Protein AF-A0A429HSA7-F1 (afdb_monomer_lite)

pLDDT: mean 88.22, std 12.63, range [34.84, 98.19]

Sequence (229 aa):
GTYMRWVYERTVAALPPGIRVHHHARRALRVVGPREGRQQVWLEGRPRPLLADLVVLTLGHLDAELDEEQLELAAYARANDLVHLPPDFTADSDLSALAPGEPVLVRGFGLAFVDLMVLLTEGRGGHYETGTDGELTYRASGREPVLHVGSRRGVPYHSKIGYDWTGERPPLPRFFGPGEVDALLARPGGFDFRRDVWPLVEKELGFAHYHRLFTAHPEPPRHAQMSYA

Secondary structure (DSSP, 8-state):
-HHHHHHHHHHHHTPPTT-------S-EEEEES-TTS-EEEEETT-SSPEEES-------SPPPPPPHHHHHHHHHHHHTT-----S--TTTS-GGGS-TT-EEEEE--SHHHHHHHHHHTGGGT-EEEEPTTS-EEEE--S---EEEEE-TTSSPPPPPP-S---SPPP-S-SSSSHHHHHHHHT-TT---IIIIIHHHHHHHHHHHHHHHHHHH--SPPP-------

Structure (mmCIF, N/CA/C/O backbone):
data_AF-A0A429HSA7-F1
#
_entry.id   AF-A0A429HSA7-F1
#
loop_
_atom_site.group_PDB
_atom_site.id
_atom_site.type_symbol
_atom_site.label_atom_id
_atom_site.label_alt_id
_atom_site.label_comp_id
_atom_site.label_asym_id
_atom_site.label_entity_id
_atom_site.label_seq_id
_atom_site.pdbx_PDB_ins_code
_atom_site.Cartn_x
_atom_site.Cartn_y
_atom_site.Cartn_z
_atom_site.occupancy
_atom_site.B_iso_or_equiv
_atom_site.auth_seq_id
_atom_site.auth_comp_id
_atom_site.auth_asym_id
_atom_site.auth_atom_id
_atom_site.pdbx_PDB_model_num
ATOM 1 N N . GLY A 1 1 ? -11.951 4.150 -11.130 1.00 67.25 1 GLY A N 1
ATOM 2 C CA . GLY A 1 1 ? -11.680 5.490 -10.569 1.00 67.25 1 GLY A CA 1
ATOM 3 C C . GLY A 1 1 ? -11.568 6.544 -11.661 1.00 67.25 1 GLY A C 1
ATOM 4 O O . GLY A 1 1 ? -10.974 6.269 -12.700 1.00 67.25 1 GLY A O 1
ATOM 5 N N . THR A 1 2 ? -12.129 7.734 -11.431 1.00 78.25 2 THR A N 1
ATOM 6 C CA . THR A 1 2 ? -12.162 8.869 -12.380 1.00 78.25 2 THR A CA 1
ATOM 7 C C . THR A 1 2 ? -10.768 9.361 -12.768 1.00 78.25 2 THR A C 1
ATOM 9 O O . THR A 1 2 ? -10.511 9.611 -13.941 1.00 78.25 2 THR A O 1
ATOM 12 N N . TYR A 1 3 ? -9.839 9.413 -11.809 1.00 81.00 3 TYR A N 1
ATOM 13 C CA . TYR A 1 3 ? -8.460 9.844 -12.053 1.00 81.00 3 TYR A CA 1
ATOM 14 C C . TYR A 1 3 ? -7.711 8.917 -13.023 1.00 81.00 3 TYR A C 1
ATOM 16 O O . TYR A 1 3 ? -7.180 9.380 -14.025 1.00 81.00 3 TYR A O 1
ATOM 24 N N . MET A 1 4 ? -7.729 7.600 -12.789 1.00 83.62 4 MET A N 1
ATOM 25 C CA . MET A 1 4 ? -7.059 6.630 -13.671 1.00 83.62 4 MET A CA 1
ATOM 26 C C . MET A 1 4 ? -7.624 6.643 -15.095 1.00 83.62 4 MET A C 1
ATOM 28 O O . MET A 1 4 ? -6.869 6.532 -16.057 1.00 83.62 4 MET A O 1
ATOM 32 N N . ARG A 1 5 ? -8.943 6.832 -15.241 1.00 87.81 5 ARG A N 1
ATOM 33 C CA . ARG A 1 5 ? -9.574 7.000 -16.556 1.00 87.81 5 ARG A CA 1
ATOM 34 C C . ARG A 1 5 ? -9.076 8.264 -17.255 1.00 87.81 5 ARG A C 1
ATOM 36 O O . ARG A 1 5 ? -8.668 8.188 -18.407 1.00 87.81 5 ARG A O 1
ATOM 43 N N . TRP A 1 6 ? -9.053 9.389 -16.544 1.00 92.44 6 TRP A N 1
ATOM 44 C CA . TRP A 1 6 ? -8.550 10.653 -17.075 1.00 92.44 6 TRP A CA 1
ATOM 45 C C . TRP A 1 6 ? -7.077 10.562 -17.502 1.00 92.44 6 TRP A C 1
ATOM 47 O O . TRP A 1 6 ? -6.725 11.022 -18.587 1.00 92.44 6 TRP A O 1
ATOM 57 N N . VAL A 1 7 ? -6.219 9.925 -16.690 1.00 92.50 7 VAL A N 1
ATOM 58 C CA . VAL A 1 7 ? -4.807 9.698 -17.043 1.00 92.50 7 VAL A CA 1
ATOM 59 C C . VAL A 1 7 ? -4.712 8.848 -18.308 1.00 92.50 7 VAL A C 1
ATOM 61 O O . VAL A 1 7 ? -4.029 9.247 -19.245 1.00 92.50 7 VAL A O 1
ATOM 64 N N . TYR A 1 8 ? -5.432 7.722 -18.368 1.00 91.25 8 TYR A N 1
ATOM 65 C CA . TYR A 1 8 ? -5.455 6.844 -19.540 1.00 91.25 8 TYR A CA 1
ATOM 66 C C . TYR A 1 8 ? -5.853 7.592 -20.817 1.00 91.25 8 TYR A C 1
ATOM 68 O O . TYR A 1 8 ? -5.138 7.529 -21.816 1.00 91.25 8 TYR A O 1
ATOM 76 N N . GLU A 1 9 ? -6.960 8.333 -20.778 1.00 93.69 9 GLU A N 1
ATOM 77 C CA . GLU A 1 9 ? -7.453 9.106 -21.922 1.00 93.69 9 GLU A CA 1
ATOM 78 C C . GLU A 1 9 ? -6.416 10.132 -22.387 1.00 93.69 9 GLU A C 1
ATOM 80 O O . GLU A 1 9 ? -6.125 10.233 -23.581 1.00 93.69 9 GLU A O 1
ATOM 85 N N . ARG A 1 10 ? -5.789 10.841 -21.443 1.00 95.62 10 ARG A N 1
ATOM 86 C CA . ARG A 1 10 ? -4.750 11.830 -21.740 1.00 95.62 10 ARG A CA 1
ATOM 87 C C . ARG A 1 10 ? -3.491 11.194 -22.327 1.00 95.62 10 ARG A C 1
ATOM 89 O O . ARG A 1 10 ? -2.914 11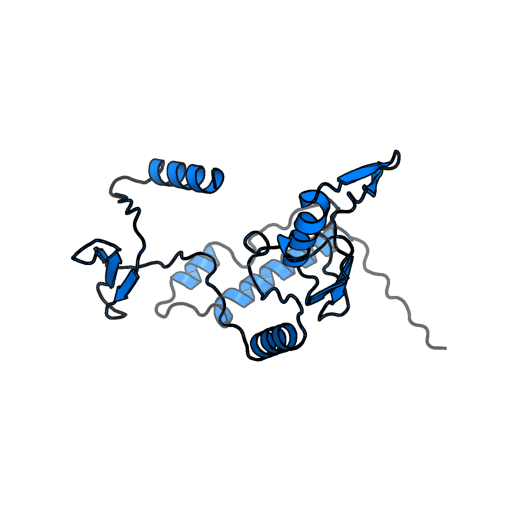.752 -23.258 1.00 95.62 10 ARG A O 1
ATOM 96 N N . THR A 1 11 ? -3.076 10.032 -21.826 1.00 94.38 11 THR A N 1
ATOM 97 C CA . THR A 1 11 ? -1.927 9.287 -22.356 1.00 94.38 11 THR A CA 1
ATOM 98 C C . THR A 1 11 ? -2.192 8.796 -23.775 1.00 94.38 11 THR A C 1
ATOM 100 O O . THR A 1 11 ? -1.340 8.974 -24.639 1.00 94.38 11 THR A O 1
ATOM 103 N N . VAL A 1 12 ? -3.372 8.226 -24.042 1.00 94.81 12 VAL A N 1
ATOM 104 C CA . VAL A 1 12 ? -3.742 7.757 -25.387 1.00 94.81 12 VAL A CA 1
ATOM 105 C C . VAL A 1 12 ? -3.813 8.921 -26.380 1.00 94.81 12 VAL A C 1
ATOM 107 O O . VAL A 1 12 ? -3.343 8.787 -27.508 1.00 94.81 12 VAL A O 1
ATOM 110 N N . ALA A 1 13 ? -4.342 10.076 -25.965 1.00 94.50 13 ALA A N 1
ATOM 111 C CA . ALA A 1 13 ? -4.411 11.269 -26.810 1.00 94.50 13 ALA A CA 1
ATOM 112 C C . ALA A 1 13 ? -3.030 11.856 -27.164 1.00 94.50 13 ALA A C 1
ATOM 114 O O . ALA A 1 13 ? -2.894 12.517 -28.190 1.00 94.50 13 ALA A O 1
ATOM 115 N N . ALA A 1 14 ? -2.012 11.617 -26.334 1.00 96.06 14 ALA A N 1
ATOM 116 C CA . ALA A 1 14 ? -0.660 12.146 -26.510 1.00 96.06 14 ALA A CA 1
ATOM 117 C C . ALA A 1 14 ? 0.297 11.192 -27.255 1.00 96.06 14 ALA A C 1
ATOM 119 O O . ALA A 1 14 ? 1.502 11.443 -27.293 1.00 96.06 14 ALA A O 1
ATOM 120 N N . LEU A 1 15 ? -0.202 10.084 -27.815 1.00 95.69 15 LEU A N 1
ATOM 121 C CA . LEU A 1 15 ? 0.651 9.096 -28.474 1.00 95.69 15 LEU A CA 1
ATOM 122 C C . LEU A 1 15 ? 1.323 9.657 -29.739 1.00 95.69 15 LEU A C 1
ATOM 124 O O . LEU A 1 15 ? 0.674 10.344 -30.531 1.00 95.69 15 LEU A O 1
ATOM 128 N N . PRO A 1 16 ? 2.606 9.331 -29.978 1.00 94.94 16 PRO A N 1
ATOM 129 C CA . PRO A 1 16 ? 3.292 9.721 -31.199 1.00 94.94 16 PRO A CA 1
ATOM 130 C C . PRO A 1 16 ? 2.714 9.007 -32.435 1.00 94.94 16 PRO A C 1
ATOM 132 O O . PRO A 1 16 ? 2.087 7.944 -32.322 1.00 94.94 16 PRO A O 1
ATOM 135 N N . PRO A 1 17 ? 2.970 9.546 -33.642 1.00 93.56 17 PRO A N 1
ATOM 136 C CA . PRO A 1 17 ? 2.620 8.878 -34.888 1.00 93.56 17 PRO A CA 1
ATOM 137 C C . PRO A 1 17 ? 3.195 7.458 -34.958 1.00 93.56 17 PRO A C 1
ATOM 139 O O . PRO A 1 17 ? 4.323 7.207 -34.541 1.00 93.56 17 PRO A O 1
ATOM 142 N N . GLY A 1 18 ? 2.419 6.526 -35.512 1.00 93.81 18 GLY A N 1
ATOM 143 C CA . GLY A 1 18 ? 2.824 5.124 -35.673 1.00 93.81 18 GLY A CA 1
ATOM 144 C C . GLY A 1 18 ? 2.424 4.198 -34.521 1.00 93.81 18 GLY A C 1
ATOM 145 O O . GLY A 1 18 ? 2.518 2.983 -34.679 1.00 93.81 18 GLY A O 1
ATOM 146 N N . ILE A 1 19 ? 1.904 4.727 -33.407 1.00 95.50 19 ILE A N 1
ATOM 147 C CA . ILE A 1 19 ? 1.349 3.910 -32.321 1.00 95.50 19 ILE A CA 1
ATOM 148 C C . ILE A 1 19 ? -0.168 3.788 -32.470 1.00 95.50 19 ILE A C 1
ATOM 150 O O . ILE A 1 19 ? -0.876 4.767 -32.697 1.00 95.50 19 ILE A O 1
ATOM 154 N N . ARG A 1 20 ? -0.683 2.565 -32.309 1.00 94.00 20 ARG A N 1
ATOM 155 C CA . ARG A 1 20 ? -2.119 2.279 -32.276 1.00 94.00 20 ARG A CA 1
ATOM 156 C C . ARG A 1 20 ? -2.463 1.508 -31.011 1.00 94.00 20 ARG A C 1
ATOM 158 O O . ARG A 1 20 ? -1.878 0.463 -30.745 1.00 94.00 20 ARG A O 1
ATOM 165 N N . VAL A 1 21 ? -3.442 2.006 -30.262 1.00 94.44 21 VAL A N 1
ATOM 166 C CA . VAL A 1 21 ? -3.957 1.336 -29.063 1.00 94.44 21 VAL A CA 1
ATOM 167 C C . VAL A 1 21 ? -5.268 0.640 -29.392 1.00 94.44 21 VAL A C 1
ATOM 169 O O . VAL A 1 21 ? -6.189 1.242 -29.941 1.00 94.44 21 VAL A O 1
ATOM 172 N N . HIS A 1 22 ? -5.354 -0.635 -29.025 1.00 93.81 22 HIS A N 1
ATOM 173 C CA . HIS A 1 22 ? -6.578 -1.421 -29.096 1.00 93.81 22 HIS A CA 1
ATOM 174 C C . HIS A 1 22 ? -7.028 -1.765 -27.682 1.00 93.81 22 HIS A C 1
ATOM 176 O O . HIS A 1 22 ? -6.366 -2.524 -26.976 1.00 93.81 22 HIS A O 1
ATOM 182 N N . HIS A 1 23 ? -8.162 -1.207 -27.262 1.00 92.12 23 HIS A N 1
ATOM 183 C CA . HIS A 1 23 ? -8.747 -1.548 -25.975 1.00 92.12 23 HIS A CA 1
ATOM 184 C C . HIS A 1 23 ? -9.565 -2.838 -26.091 1.00 92.12 23 HIS A C 1
ATOM 186 O O . HIS A 1 23 ? -10.519 -2.929 -26.866 1.00 92.12 23 HIS A O 1
ATOM 192 N N . HIS A 1 24 ? -9.200 -3.839 -25.294 1.00 93.25 24 HIS A N 1
ATOM 193 C CA . HIS A 1 24 ? -9.945 -5.082 -25.156 1.00 93.25 24 HIS A CA 1
ATOM 194 C C . HIS A 1 24 ? -10.582 -5.132 -23.764 1.00 93.25 24 HIS A C 1
ATOM 196 O O . HIS A 1 24 ? -9.960 -5.615 -22.826 1.00 93.25 24 HIS A O 1
ATOM 202 N N . ALA A 1 25 ? -11.824 -4.651 -23.638 1.00 92.69 25 ALA A N 1
ATOM 203 C CA . ALA A 1 25 ? -12.601 -4.667 -22.391 1.00 92.69 25 ALA A CA 1
ATOM 204 C C . ALA A 1 25 ? -13.082 -6.090 -22.030 1.00 92.69 25 ALA A C 1
ATOM 206 O O . ALA A 1 25 ? -14.274 -6.390 -22.060 1.00 92.69 25 ALA A O 1
ATOM 207 N N . ARG A 1 26 ? -12.138 -7.006 -21.804 1.00 94.12 26 ARG A N 1
ATOM 208 C CA . ARG A 1 26 ? -12.358 -8.429 -21.523 1.00 94.12 26 ARG A CA 1
ATOM 209 C C . ARG A 1 26 ? -11.315 -8.907 -20.528 1.00 94.12 26 ARG A C 1
ATOM 211 O O . ARG A 1 26 ? -10.173 -8.455 -20.573 1.00 94.12 26 ARG A O 1
ATOM 218 N N . ARG A 1 27 ? -11.676 -9.879 -19.694 1.00 94.44 27 ARG A N 1
ATOM 219 C CA . ARG A 1 27 ? -10.723 -10.520 -18.790 1.00 94.44 27 ARG A CA 1
ATOM 220 C C . ARG A 1 27 ? -9.690 -11.321 -19.588 1.00 94.44 27 ARG A C 1
ATOM 222 O O . ARG A 1 27 ? -10.054 -12.121 -20.453 1.00 94.44 27 ARG A O 1
ATOM 229 N N . ALA A 1 28 ? -8.408 -11.111 -19.296 1.00 95.19 28 ALA A N 1
ATOM 230 C CA . ALA A 1 28 ? -7.345 -11.999 -19.749 1.00 95.19 28 ALA A CA 1
ATOM 231 C C . ALA A 1 28 ? -7.318 -13.234 -18.841 1.00 95.19 28 ALA A C 1
ATOM 233 O O . ALA A 1 28 ? -7.247 -13.105 -17.625 1.00 95.19 28 ALA A O 1
ATOM 234 N N . LEU A 1 29 ? -7.426 -14.422 -19.431 1.00 95.62 29 LEU A N 1
ATOM 235 C CA . LEU A 1 29 ? -7.574 -15.686 -18.705 1.00 95.62 29 LEU A CA 1
ATOM 236 C C . LEU A 1 29 ? -6.243 -16.412 -18.516 1.00 95.62 29 LEU A C 1
ATOM 238 O O . LEU A 1 29 ? -6.035 -17.073 -17.508 1.00 95.62 29 LEU A O 1
ATOM 242 N N . ARG A 1 30 ? -5.358 -16.336 -19.514 1.00 94.38 30 ARG A N 1
ATOM 243 C CA . ARG A 1 30 ? -4.028 -16.954 -19.468 1.00 94.38 30 ARG A CA 1
ATOM 244 C C . ARG A 1 30 ? -3.099 -16.340 -20.502 1.00 94.38 30 ARG A C 1
ATOM 246 O O . ARG A 1 30 ? -3.541 -15.920 -21.575 1.00 94.38 30 ARG A O 1
ATOM 253 N N . VAL A 1 31 ? -1.808 -16.383 -20.202 1.00 95.44 31 VAL A N 1
ATOM 254 C CA . VAL A 1 31 ? -0.725 -16.078 -21.137 1.00 95.44 31 VAL A CA 1
ATOM 255 C C . VAL A 1 31 ? 0.075 -17.357 -21.338 1.00 95.44 31 VAL A C 1
ATOM 257 O O . VAL A 1 31 ? 0.442 -18.009 -20.366 1.00 95.44 31 VAL A O 1
ATOM 260 N N . VAL A 1 32 ? 0.294 -17.754 -22.589 1.00 95.25 32 VAL A N 1
ATOM 261 C CA . VAL A 1 32 ? 1.113 -18.926 -22.926 1.00 95.25 32 VAL A CA 1
ATOM 262 C C . VAL A 1 32 ? 2.077 -18.601 -24.054 1.00 95.25 32 VAL A C 1
ATOM 264 O O . VAL A 1 32 ? 1.752 -17.825 -24.949 1.00 95.25 32 VAL A O 1
ATOM 267 N N . GLY A 1 33 ? 3.240 -19.235 -24.044 1.00 92.62 33 GLY A N 1
ATOM 268 C CA . GLY A 1 33 ? 4.265 -19.043 -25.059 1.00 92.62 33 GLY A CA 1
ATOM 269 C C . GLY A 1 33 ? 5.655 -19.327 -24.496 1.00 92.62 33 GLY A C 1
ATOM 270 O O . GLY A 1 33 ? 5.823 -19.388 -23.277 1.00 92.62 33 GLY A O 1
ATOM 271 N N . PRO A 1 34 ? 6.654 -19.535 -25.364 1.00 88.94 34 PRO A N 1
ATOM 272 C CA . PRO A 1 34 ? 8.043 -19.637 -24.931 1.00 88.94 34 PRO A CA 1
ATOM 273 C C . PRO A 1 34 ? 8.526 -18.287 -24.388 1.00 88.94 34 PRO A C 1
ATOM 275 O O . PRO A 1 34 ? 8.091 -17.247 -24.869 1.00 88.94 34 PRO A O 1
ATOM 278 N N . ARG A 1 35 ? 9.453 -18.284 -23.422 1.00 79.94 35 ARG A N 1
ATOM 279 C CA . ARG A 1 35 ? 10.029 -17.043 -22.861 1.00 79.94 35 ARG A CA 1
ATOM 280 C C . ARG A 1 35 ? 10.677 -16.164 -23.937 1.00 79.94 35 ARG A C 1
ATOM 282 O O . ARG A 1 35 ? 10.555 -14.947 -23.884 1.00 79.94 35 ARG A O 1
ATOM 289 N N . GLU A 1 36 ? 11.318 -16.794 -24.918 1.00 83.44 36 GLU A N 1
ATOM 290 C CA . GLU A 1 36 ? 11.947 -16.134 -26.065 1.00 83.44 36 GLU A CA 1
ATOM 291 C C . GLU A 1 36 ? 11.127 -16.363 -27.336 1.00 83.44 36 GLU A C 1
ATOM 293 O O . GLU A 1 36 ? 11.507 -17.096 -28.246 1.00 83.44 36 GLU A O 1
ATOM 298 N N . GLY A 1 37 ? 9.939 -15.766 -27.377 1.00 88.38 37 GLY A N 1
ATOM 299 C CA . GLY A 1 37 ? 9.103 -15.799 -28.564 1.00 88.38 37 GLY A CA 1
ATOM 300 C C . GLY A 1 37 ? 7.744 -15.153 -28.362 1.00 88.38 37 GLY A C 1
ATOM 301 O O . GLY A 1 37 ? 7.438 -14.560 -27.327 1.00 88.38 37 GLY A O 1
ATOM 302 N N . ARG A 1 38 ? 6.916 -15.278 -29.395 1.00 94.38 38 ARG A N 1
ATOM 303 C CA . ARG A 1 38 ? 5.592 -14.666 -29.438 1.00 94.38 38 ARG A CA 1
ATOM 304 C C . ARG A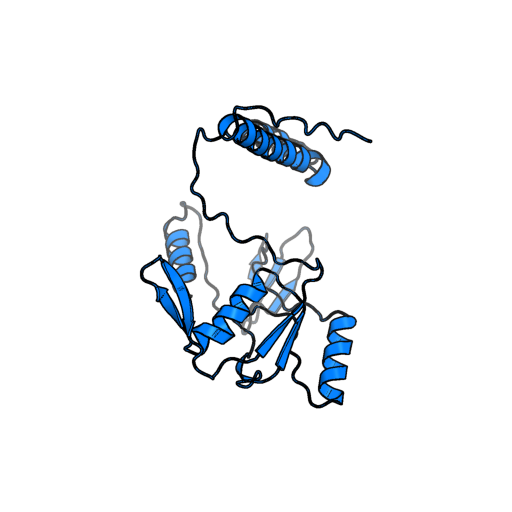 1 38 ? 4.665 -15.290 -28.394 1.00 94.38 38 ARG A C 1
ATOM 306 O O . ARG A 1 38 ? 4.421 -16.497 -28.395 1.00 94.38 38 ARG A O 1
ATOM 313 N N . GLN A 1 39 ? 4.122 -14.436 -27.538 1.00 96.94 39 GLN A N 1
ATOM 314 C CA . GLN A 1 39 ? 3.152 -14.774 -26.509 1.00 96.94 39 GLN A CA 1
ATOM 315 C C . GLN A 1 39 ? 1.739 -14.858 -27.088 1.00 96.94 39 GLN A C 1
ATOM 317 O O . GLN A 1 39 ? 1.392 -14.195 -28.071 1.00 96.94 39 GLN A O 1
ATOM 322 N N . GLN A 1 40 ? 0.902 -15.652 -26.432 1.00 97.38 40 GLN A N 1
ATOM 323 C CA . GLN A 1 40 ? -0.514 -15.808 -26.728 1.00 97.38 40 GLN A CA 1
ATOM 324 C C . GLN A 1 40 ? -1.334 -15.429 -25.495 1.00 97.38 40 GLN A C 1
ATOM 326 O O . GLN A 1 40 ? -1.306 -16.131 -24.482 1.00 97.38 40 GLN A O 1
ATOM 331 N N . VAL A 1 41 ? -2.096 -14.342 -25.592 1.00 96.94 41 VAL A N 1
ATOM 332 C CA . VAL A 1 41 ? -2.972 -13.852 -24.523 1.00 96.94 41 VAL A CA 1
ATOM 333 C C . VAL A 1 41 ? -4.404 -14.277 -24.816 1.00 96.94 41 VAL A C 1
ATOM 335 O O . VAL A 1 41 ? -5.020 -13.847 -25.794 1.00 96.94 41 VAL A O 1
ATOM 338 N N . TRP A 1 42 ? -4.949 -15.137 -23.968 1.00 97.69 42 TRP A N 1
ATOM 339 C CA . TRP A 1 42 ? -6.307 -15.644 -24.109 1.00 97.69 42 TRP A CA 1
ATOM 340 C C . TRP A 1 42 ? -7.273 -14.715 -23.397 1.00 97.69 42 TRP A C 1
ATOM 342 O O . TRP A 1 42 ? -7.134 -14.470 -22.202 1.00 97.69 42 TRP A O 1
ATOM 352 N N . LEU A 1 43 ? -8.252 -14.204 -24.138 1.00 97.31 43 LEU A N 1
ATOM 353 C CA . LEU A 1 43 ? -9.279 -13.317 -23.606 1.00 97.31 43 LEU A CA 1
ATOM 354 C C . LEU A 1 43 ? -10.609 -14.051 -23.491 1.00 97.31 43 LEU A C 1
ATOM 356 O O . LEU A 1 43 ? -10.978 -14.834 -24.368 1.00 97.31 43 LEU A O 1
ATOM 360 N N . GLU A 1 44 ? -11.350 -13.739 -22.439 1.00 97.12 44 GLU A N 1
ATOM 361 C CA . GLU A 1 44 ? -12.667 -14.303 -22.185 1.00 97.12 44 GLU A CA 1
ATOM 362 C C . GLU A 1 44 ? -13.641 -14.069 -23.351 1.00 97.12 44 GLU A C 1
ATOM 364 O O . GLU A 1 44 ? -13.725 -12.984 -23.945 1.00 97.12 44 GLU A O 1
ATOM 369 N N . GLY A 1 45 ? -14.365 -15.130 -23.716 1.00 94.50 45 GLY A N 1
ATOM 370 C CA . GLY A 1 45 ? -15.331 -15.109 -24.812 1.00 94.50 45 GLY A CA 1
ATOM 371 C C . GLY A 1 45 ? -14.716 -14.919 -26.203 1.00 94.50 45 GLY A C 1
ATOM 372 O O . GLY A 1 45 ? -15.429 -14.506 -27.119 1.00 94.50 45 GLY A O 1
ATOM 373 N N . ARG A 1 46 ? -13.409 -15.168 -26.388 1.00 95.00 46 ARG A N 1
ATOM 374 C CA . ARG A 1 46 ? -12.775 -15.217 -27.715 1.00 95.00 46 ARG A CA 1
ATOM 375 C C . ARG A 1 46 ? -12.309 -16.635 -28.054 1.00 95.00 46 ARG A C 1
ATOM 377 O O . ARG A 1 46 ? -11.664 -17.271 -27.227 1.00 95.00 46 ARG A O 1
ATOM 384 N N . PRO A 1 47 ? -12.542 -17.108 -29.292 1.00 94.88 47 PRO A N 1
ATOM 385 C CA . PRO A 1 47 ? -12.139 -18.454 -29.704 1.00 94.88 47 PRO A CA 1
ATOM 386 C C . PRO A 1 47 ? -10.639 -18.576 -30.014 1.00 94.88 47 PRO A C 1
ATOM 388 O O . PRO A 1 47 ? -10.139 -19.680 -30.202 1.00 94.88 47 PRO A O 1
ATOM 391 N N . ARG A 1 48 ? -9.917 -17.452 -30.132 1.00 96.12 48 ARG A N 1
ATOM 392 C CA . ARG A 1 48 ? -8.491 -17.404 -30.486 1.00 96.12 48 ARG A CA 1
ATOM 393 C C . ARG A 1 48 ? -7.759 -16.369 -29.626 1.00 96.12 48 ARG A C 1
ATOM 395 O O . ARG A 1 48 ? -8.365 -15.337 -29.310 1.00 96.12 48 ARG A O 1
ATOM 402 N N . PRO A 1 49 ? -6.481 -16.608 -29.282 1.00 96.44 49 PRO A N 1
ATOM 403 C CA . PRO A 1 49 ? -5.694 -15.673 -28.495 1.00 96.44 49 PRO A CA 1
ATOM 404 C C . PRO A 1 49 ? -5.287 -14.442 -29.305 1.00 96.44 49 PRO A C 1
ATOM 406 O O . PRO A 1 49 ? -5.251 -14.458 -30.538 1.00 96.44 49 PRO A O 1
ATOM 409 N N . LEU A 1 50 ? -4.937 -13.379 -28.589 1.00 96.06 50 LEU A N 1
ATOM 410 C CA . LEU A 1 50 ? -4.130 -12.296 -29.128 1.00 96.06 50 LEU A CA 1
ATOM 411 C C . LEU A 1 50 ? -2.673 -12.737 -29.183 1.00 96.06 50 LEU A C 1
ATOM 413 O O . LEU A 1 50 ? -2.161 -13.311 -28.225 1.00 96.06 50 LEU A O 1
ATOM 417 N N . LEU A 1 51 ? -2.016 -12.443 -30.297 1.00 96.12 51 LEU A N 1
ATOM 418 C CA . LEU A 1 51 ? -0.588 -12.659 -30.448 1.00 96.12 51 LEU A CA 1
ATOM 419 C C . LEU A 1 51 ? 0.156 -11.375 -30.097 1.00 96.12 51 LEU A C 1
ATOM 421 O O . LEU A 1 51 ? -0.208 -10.310 -30.595 1.00 96.12 51 LEU A O 1
ATOM 425 N N . ALA A 1 52 ? 1.182 -11.484 -29.262 1.00 94.88 52 ALA A N 1
ATOM 426 C CA . ALA A 1 52 ? 1.991 -10.351 -28.835 1.00 94.88 52 ALA A CA 1
ATOM 427 C C . ALA A 1 52 ? 3.465 -10.747 -28.765 1.00 94.88 52 ALA A C 1
ATOM 429 O O . ALA A 1 52 ? 3.795 -11.810 -28.248 1.00 94.88 52 ALA A O 1
ATOM 430 N N . ASP A 1 53 ? 4.358 -9.900 -29.268 1.00 94.06 53 ASP A N 1
ATOM 431 C CA . ASP A 1 53 ? 5.802 -10.144 -29.168 1.00 94.06 53 ASP A CA 1
ATOM 432 C C . ASP A 1 53 ? 6.332 -9.845 -27.748 1.00 94.06 53 ASP A C 1
ATOM 434 O O . ASP A 1 53 ? 7.322 -10.430 -27.323 1.00 94.06 53 ASP A O 1
ATOM 438 N N . LEU A 1 54 ? 5.622 -9.004 -26.982 1.00 91.88 54 LEU A N 1
ATOM 439 C CA . LEU A 1 54 ? 5.882 -8.704 -25.572 1.00 91.88 54 LEU A CA 1
ATOM 440 C C . LEU A 1 54 ? 4.562 -8.614 -24.796 1.00 91.88 54 LEU A C 1
ATOM 442 O O . LEU A 1 54 ? 3.581 -8.058 -25.292 1.00 91.88 54 LEU A O 1
ATOM 446 N N . VAL A 1 55 ? 4.548 -9.117 -23.561 1.00 93.12 55 VAL A N 1
ATOM 447 C CA . VAL A 1 55 ? 3.422 -8.969 -22.628 1.00 93.12 55 VAL A CA 1
ATOM 448 C C . VAL A 1 55 ? 3.936 -8.358 -21.332 1.00 93.12 55 VAL A C 1
ATOM 450 O O . VAL A 1 55 ? 4.838 -8.903 -20.702 1.00 93.12 55 VAL A O 1
ATOM 453 N N . VAL A 1 56 ? 3.341 -7.236 -20.931 1.00 92.12 56 VAL A N 1
ATOM 454 C CA . VAL A 1 56 ? 3.595 -6.590 -19.639 1.00 92.12 56 VAL A CA 1
ATOM 455 C C . VAL A 1 56 ? 2.381 -6.832 -18.750 1.00 92.12 56 VAL A C 1
ATOM 457 O O . VAL A 1 56 ? 1.262 -6.474 -19.113 1.00 92.12 56 VAL A O 1
ATOM 460 N N . LEU A 1 57 ? 2.592 -7.467 -17.599 1.00 90.50 57 LEU A N 1
ATOM 461 C CA . LEU A 1 57 ? 1.529 -7.770 -16.644 1.00 90.50 57 LEU A CA 1
ATOM 462 C C . LEU A 1 57 ? 1.366 -6.607 -15.665 1.00 90.50 57 LEU A C 1
ATOM 464 O O . LEU A 1 57 ? 2.148 -6.448 -14.734 1.00 90.50 57 LEU A O 1
ATOM 468 N N . THR A 1 58 ? 0.332 -5.797 -15.875 1.00 89.38 58 THR A N 1
ATOM 469 C CA . THR A 1 58 ? -0.043 -4.679 -14.995 1.00 89.38 58 THR A CA 1
ATOM 470 C C . THR A 1 58 ? -1.289 -5.045 -14.187 1.00 89.38 58 THR A C 1
ATOM 472 O O . THR A 1 58 ? -2.320 -4.383 -14.287 1.00 89.38 58 THR A O 1
ATOM 475 N N . LEU A 1 59 ? -1.222 -6.162 -13.457 1.00 85.06 59 LEU A N 1
ATOM 476 C CA . LEU A 1 59 ? -2.387 -6.792 -12.816 1.00 85.06 59 LEU A CA 1
ATOM 477 C C . LEU A 1 59 ? -2.841 -6.093 -11.525 1.00 85.06 59 LEU A C 1
ATOM 479 O O . LEU A 1 59 ? -3.867 -6.461 -10.968 1.00 85.06 59 LEU A O 1
ATOM 483 N N . GLY A 1 60 ? -2.113 -5.069 -11.080 1.00 76.75 60 GLY A N 1
ATOM 484 C CA . GLY A 1 60 ? -2.375 -4.412 -9.805 1.00 76.75 60 GLY A CA 1
ATOM 485 C C . GLY A 1 60 ? -1.930 -5.282 -8.633 1.00 76.75 60 GLY A C 1
ATOM 486 O O . GLY A 1 60 ? -0.924 -5.988 -8.731 1.00 76.75 60 GLY A O 1
ATOM 487 N N . HIS A 1 61 ? -2.658 -5.189 -7.523 1.00 66.94 61 HIS A N 1
ATOM 488 C CA . HIS A 1 61 ? -2.448 -6.059 -6.374 1.00 66.94 61 HIS A CA 1
ATOM 489 C C . HIS A 1 61 ? -3.042 -7.435 -6.682 1.00 66.94 61 HIS A C 1
ATOM 491 O O . HIS A 1 61 ? -4.167 -7.526 -7.167 1.00 66.94 61 HIS A O 1
ATOM 497 N N . LEU A 1 62 ? -2.260 -8.484 -6.459 1.00 68.50 62 LEU A N 1
ATOM 498 C CA . LEU A 1 62 ? -2.732 -9.859 -6.540 1.00 68.50 62 LEU A CA 1
ATOM 499 C C . LEU A 1 62 ? -2.942 -10.351 -5.117 1.00 68.50 62 LEU A C 1
ATOM 501 O O . LEU A 1 62 ? -2.124 -10.025 -4.253 1.00 68.50 62 LEU A O 1
ATOM 505 N N . ASP A 1 63 ? -3.991 -11.142 -4.906 1.00 63.06 63 ASP A N 1
ATOM 506 C CA . ASP A 1 63 ? -4.208 -11.823 -3.635 1.00 63.06 63 ASP A CA 1
ATOM 507 C C . ASP A 1 63 ? -2.932 -12.581 -3.265 1.00 63.06 63 ASP A C 1
ATOM 509 O O . ASP A 1 63 ? -2.392 -13.362 -4.059 1.00 63.06 63 ASP A O 1
ATOM 513 N N . ALA A 1 64 ? -2.409 -12.305 -2.075 1.00 65.50 64 ALA A N 1
ATOM 514 C CA . ALA A 1 64 ? -1.309 -13.079 -1.539 1.00 65.50 64 ALA A CA 1
ATOM 515 C C . ALA A 1 64 ? -1.854 -14.439 -1.092 1.00 65.50 64 ALA A C 1
ATOM 517 O O . ALA A 1 64 ? -2.881 -14.508 -0.415 1.00 65.50 64 ALA A O 1
ATOM 518 N N . GLU A 1 65 ? -1.159 -15.524 -1.439 1.00 73.31 65 GLU A N 1
ATOM 519 C CA . GLU A 1 65 ? -1.408 -16.792 -0.758 1.00 73.31 65 GLU A CA 1
ATOM 520 C C . GLU A 1 65 ? -1.143 -16.587 0.736 1.00 73.31 65 GLU A C 1
ATOM 522 O O . GLU A 1 65 ? -0.107 -16.041 1.126 1.00 73.31 65 GLU A O 1
ATOM 527 N N . LEU A 1 66 ? -2.113 -16.982 1.562 1.00 77.62 66 LEU A N 1
ATOM 528 C CA . LEU A 1 66 ? -1.981 -16.914 3.009 1.00 77.62 66 LEU A CA 1
ATOM 529 C C . LEU A 1 66 ? -0.805 -17.795 3.433 1.00 77.62 66 LEU A C 1
ATOM 531 O O . LEU A 1 66 ? -0.747 -18.973 3.076 1.00 77.62 66 LEU A O 1
ATOM 535 N N . ASP A 1 67 ? 0.121 -17.219 4.194 1.00 84.94 67 ASP A N 1
ATOM 536 C CA . ASP A 1 67 ? 1.175 -17.998 4.830 1.00 84.94 67 ASP A CA 1
ATOM 537 C C . ASP A 1 67 ? 0.604 -18.911 5.930 1.00 84.94 67 ASP A C 1
ATOM 539 O O . ASP A 1 67 ? -0.571 -18.831 6.304 1.00 84.94 67 ASP A O 1
ATOM 543 N N . GLU A 1 68 ? 1.442 -19.818 6.433 1.00 89.56 68 GLU A N 1
ATOM 544 C CA . GLU A 1 68 ? 1.058 -20.791 7.463 1.00 89.56 68 GLU A CA 1
ATOM 545 C C . GLU A 1 68 ? 0.473 -20.105 8.708 1.00 89.56 68 GLU A C 1
ATOM 547 O O . GLU A 1 68 ? -0.558 -20.536 9.220 1.00 89.56 68 GLU A O 1
ATOM 552 N N . GLU A 1 69 ? 1.042 -18.969 9.122 1.00 89.44 69 GLU A N 1
ATOM 553 C CA . GLU A 1 69 ? 0.545 -18.200 10.265 1.00 89.44 69 GLU A CA 1
ATOM 554 C C . GLU A 1 69 ? -0.861 -17.628 10.008 1.00 89.44 69 GLU A C 1
ATOM 556 O O . GLU A 1 69 ? -1.733 -17.709 10.875 1.00 89.44 69 GLU A O 1
ATOM 561 N N . GLN A 1 70 ? -1.127 -17.064 8.825 1.00 88.88 70 GLN A N 1
ATOM 562 C CA . GLN A 1 70 ? -2.466 -16.572 8.484 1.00 88.88 70 GLN A CA 1
ATOM 563 C C . GLN A 1 70 ? -3.492 -17.708 8.408 1.00 88.88 70 GLN A C 1
ATOM 565 O O . GLN A 1 70 ? -4.638 -17.539 8.835 1.00 88.88 70 GLN A O 1
ATOM 570 N N . LEU A 1 71 ? -3.098 -18.878 7.899 1.00 91.56 71 LEU A N 1
ATOM 571 C CA . LEU A 1 71 ? -3.966 -20.055 7.870 1.00 91.56 71 LEU A CA 1
ATOM 572 C C . LEU A 1 71 ? -4.325 -20.525 9.284 1.00 91.56 71 LEU A C 1
ATOM 574 O O . LEU A 1 71 ? -5.495 -20.827 9.546 1.00 91.56 71 LEU A O 1
ATOM 578 N N . GLU A 1 72 ? -3.354 -20.541 10.199 1.00 94.38 72 GLU A N 1
ATOM 579 C CA . GLU A 1 72 ? -3.565 -20.861 11.612 1.00 94.38 72 GLU A CA 1
ATOM 580 C C . GLU A 1 72 ? -4.503 -19.862 12.295 1.00 94.38 72 GLU A C 1
ATOM 582 O O . GLU A 1 72 ? -5.448 -20.273 12.970 1.00 94.38 72 GLU A O 1
ATOM 587 N N . LEU A 1 73 ? -4.311 -18.556 12.080 1.00 93.06 73 LEU A N 1
ATOM 588 C CA . LEU A 1 73 ? -5.185 -17.515 12.634 1.00 93.06 73 LEU A CA 1
ATOM 589 C C . LEU A 1 73 ? -6.618 -17.635 12.111 1.00 93.06 73 LEU A C 1
ATOM 591 O O . LEU A 1 73 ? -7.570 -17.572 12.891 1.00 93.06 73 LEU A O 1
ATOM 595 N N . ALA A 1 74 ? -6.782 -17.866 10.808 1.00 92.62 74 ALA A N 1
ATOM 596 C CA . ALA A 1 74 ? -8.090 -18.078 10.206 1.00 92.62 74 ALA A CA 1
ATOM 597 C C . ALA A 1 74 ? -8.774 -19.337 10.764 1.00 92.62 74 ALA A C 1
ATOM 599 O O . ALA A 1 74 ? -9.983 -19.335 11.002 1.00 92.62 74 ALA A O 1
ATOM 600 N N . ALA A 1 75 ? -8.021 -20.419 10.986 1.00 95.31 75 ALA A N 1
ATOM 601 C CA . ALA A 1 75 ? -8.539 -21.638 11.601 1.00 95.31 75 ALA A CA 1
ATOM 602 C C . ALA A 1 75 ? -8.927 -21.423 13.069 1.00 95.31 75 ALA A C 1
ATOM 604 O O . ALA A 1 75 ? -10.010 -21.846 13.473 1.00 95.31 75 ALA A O 1
ATOM 605 N N . TYR A 1 76 ? -8.090 -20.726 13.838 1.00 96.44 76 TYR A N 1
ATOM 606 C CA . TYR A 1 76 ? -8.363 -20.379 15.228 1.00 96.44 76 TYR A CA 1
ATOM 607 C C . TYR A 1 76 ? -9.628 -19.529 15.351 1.00 96.44 76 TYR A C 1
ATOM 609 O O . TYR A 1 76 ? -10.487 -19.829 16.178 1.00 96.44 76 TYR A O 1
ATOM 617 N N . ALA A 1 77 ? -9.783 -18.512 14.503 1.00 95.31 77 ALA A N 1
ATOM 618 C CA . ALA A 1 77 ? -10.958 -17.655 14.522 1.00 95.31 77 ALA A CA 1
ATOM 619 C C . ALA A 1 77 ? -12.240 -18.439 14.220 1.00 95.31 77 ALA A C 1
ATOM 621 O O . ALA A 1 77 ? -13.197 -18.354 14.983 1.00 95.31 77 ALA A O 1
ATOM 622 N N . ARG A 1 78 ? -12.221 -19.302 13.192 1.00 95.44 78 ARG A N 1
ATOM 623 C CA . ARG A 1 78 ? -13.346 -20.205 12.894 1.00 95.44 78 ARG A CA 1
ATOM 624 C C . ARG A 1 78 ? -13.676 -21.147 14.050 1.00 95.44 78 ARG A C 1
ATOM 626 O O . ARG A 1 78 ? -14.844 -21.412 14.289 1.00 95.44 78 ARG A O 1
ATOM 633 N N . ALA A 1 79 ? -12.669 -21.673 14.745 1.00 97.56 79 ALA A N 1
ATOM 634 C CA . ALA A 1 79 ? -12.873 -22.598 15.859 1.00 97.56 79 ALA A CA 1
ATOM 635 C C . ALA A 1 79 ? -13.429 -21.926 17.129 1.00 97.56 79 ALA A C 1
ATOM 637 O O . ALA A 1 79 ? -13.908 -22.629 18.014 1.00 97.56 79 ALA A O 1
ATOM 638 N N . ASN A 1 80 ? -13.347 -20.596 17.228 1.00 97.25 80 ASN A N 1
ATOM 639 C CA . ASN A 1 80 ? -13.748 -19.825 18.407 1.00 97.25 80 ASN A CA 1
ATOM 640 C C . ASN A 1 80 ? -14.845 -18.789 18.098 1.00 97.25 80 ASN A C 1
ATOM 642 O O . ASN A 1 80 ? -15.043 -17.874 18.893 1.00 97.25 80 ASN A O 1
ATOM 646 N N . ASP A 1 81 ? -15.525 -18.906 16.951 1.00 94.25 81 ASP A N 1
ATOM 647 C CA . ASP A 1 81 ? -16.564 -17.970 16.493 1.00 94.25 81 ASP A CA 1
ATOM 648 C C . ASP A 1 81 ? -16.106 -16.494 16.481 1.00 94.25 81 ASP A C 1
ATOM 650 O O . ASP A 1 81 ? -16.860 -15.578 16.807 1.00 94.25 81 ASP A O 1
ATOM 654 N N . LEU A 1 82 ? -14.848 -16.259 16.094 1.00 94.81 82 LEU A N 1
ATOM 655 C CA . LEU A 1 82 ? -14.253 -14.928 15.961 1.00 94.81 82 LEU A CA 1
ATOM 656 C C . LEU A 1 82 ? -14.202 -14.484 14.495 1.00 94.81 82 LEU A C 1
ATOM 658 O O . LEU A 1 82 ? -14.078 -15.295 13.573 1.00 94.81 82 LEU A O 1
ATOM 662 N N . VAL A 1 83 ? -14.194 -13.168 14.284 1.00 93.00 83 VAL A N 1
ATOM 663 C CA . VAL A 1 83 ? -13.912 -12.566 12.976 1.00 93.00 83 VAL A CA 1
ATOM 664 C C . VAL A 1 83 ? -12.398 -12.504 12.759 1.00 93.00 83 VAL A C 1
ATOM 666 O O . VAL A 1 83 ? -11.659 -11.965 13.581 1.00 93.00 83 VAL A O 1
ATOM 669 N N . HIS A 1 84 ? -11.930 -13.020 11.621 1.00 92.56 84 HIS A N 1
ATOM 670 C CA . HIS A 1 84 ? -10.562 -12.817 11.149 1.00 92.56 84 HIS A CA 1
ATOM 671 C C . HIS A 1 84 ? -10.584 -12.183 9.763 1.00 92.56 84 HIS A C 1
ATOM 673 O O . HIS A 1 84 ? -11.078 -12.782 8.808 1.00 92.56 84 HIS A O 1
ATOM 679 N N . LEU A 1 85 ? -10.035 -10.973 9.674 1.00 91.00 85 LEU A N 1
ATOM 680 C CA . LEU A 1 85 ? -9.774 -10.298 8.411 1.00 91.00 85 LEU A CA 1
ATOM 681 C C . LEU A 1 85 ? -8.327 -10.618 7.997 1.00 91.00 85 LEU A C 1
ATOM 683 O O . LEU A 1 85 ? -7.409 -10.232 8.730 1.00 91.00 85 LEU A O 1
ATOM 687 N N . PRO A 1 86 ? -8.107 -11.350 6.889 1.00 86.94 86 PRO A N 1
ATOM 688 C CA . PRO A 1 86 ? -6.762 -11.641 6.408 1.00 86.94 86 PRO A CA 1
ATOM 689 C C . PRO A 1 86 ? -6.072 -10.367 5.886 1.00 86.94 86 PRO A C 1
ATOM 691 O O . PRO A 1 86 ? -6.734 -9.347 5.677 1.00 86.94 86 PRO A O 1
ATOM 694 N N . PRO A 1 87 ? -4.746 -10.401 5.652 1.00 82.31 87 PRO A N 1
ATOM 695 C CA . PRO A 1 87 ? -4.048 -9.314 4.980 1.00 82.31 87 PRO A CA 1
ATOM 696 C C . PRO A 1 87 ? -4.658 -9.055 3.602 1.00 82.31 87 PRO A C 1
ATOM 698 O O . PRO A 1 87 ? -4.711 -9.954 2.767 1.00 82.31 87 PRO A O 1
ATOM 701 N N . ASP A 1 88 ? -5.096 -7.824 3.378 1.00 79.00 88 ASP A N 1
ATOM 702 C CA . ASP A 1 88 ? -5.776 -7.398 2.159 1.00 79.00 88 ASP A CA 1
ATOM 703 C C . ASP A 1 88 ? -5.587 -5.881 1.973 1.00 79.00 88 ASP A C 1
ATOM 705 O O . ASP A 1 88 ? -5.088 -5.182 2.867 1.00 79.00 88 ASP A O 1
ATOM 709 N N . PHE A 1 89 ? -5.951 -5.352 0.807 1.00 77.56 89 PHE A N 1
ATOM 710 C CA . PHE A 1 89 ? -6.015 -3.916 0.605 1.00 77.56 89 PHE A CA 1
ATOM 711 C C . PHE A 1 89 ? -7.168 -3.340 1.428 1.00 77.56 89 PHE A C 1
ATOM 713 O O . PHE A 1 89 ? -8.334 -3.625 1.182 1.00 77.56 89 PHE A O 1
ATOM 720 N N . THR A 1 90 ? -6.844 -2.482 2.395 1.00 78.25 90 THR A N 1
ATOM 721 C CA . THR A 1 90 ? -7.790 -2.043 3.428 1.00 78.25 90 THR A CA 1
ATOM 722 C C . THR A 1 90 ? -9.102 -1.459 2.891 1.00 78.25 90 THR A C 1
ATOM 724 O O . THR A 1 90 ? -10.135 -1.569 3.544 1.00 78.25 90 THR A O 1
ATOM 727 N N . ALA A 1 91 ? -9.071 -0.817 1.719 1.00 76.62 91 ALA A N 1
ATOM 728 C CA . ALA A 1 91 ? -10.264 -0.226 1.114 1.00 76.62 91 ALA A CA 1
ATOM 729 C C . ALA A 1 91 ? -11.208 -1.257 0.469 1.00 76.62 91 ALA A C 1
ATOM 731 O O . ALA A 1 91 ? -12.375 -0.936 0.251 1.00 76.62 91 ALA A O 1
ATOM 732 N N . ASP A 1 92 ? -10.707 -2.453 0.162 1.00 80.50 92 ASP A N 1
ATOM 733 C CA . ASP A 1 92 ? -11.465 -3.542 -0.459 1.00 80.50 92 ASP A CA 1
ATOM 734 C C . ASP A 1 92 ? -11.983 -4.552 0.586 1.00 80.50 92 ASP A C 1
ATOM 736 O O . ASP A 1 92 ? -12.913 -5.312 0.307 1.00 80.50 92 ASP A O 1
ATOM 740 N N . SER A 1 93 ? -11.445 -4.521 1.810 1.00 84.62 93 SER A N 1
ATOM 741 C CA . SER A 1 93 ? -11.863 -5.397 2.904 1.00 84.62 93 SER A CA 1
ATOM 742 C C . SER A 1 93 ? -13.276 -5.080 3.413 1.00 84.62 93 SER A C 1
ATOM 744 O O . SER A 1 93 ? -13.641 -3.920 3.625 1.00 84.62 93 SER A O 1
ATOM 746 N N . ASP A 1 94 ? -14.065 -6.120 3.706 1.00 88.44 94 ASP A N 1
ATOM 747 C CA . ASP A 1 94 ? -15.371 -5.959 4.354 1.00 88.44 94 ASP A CA 1
ATOM 748 C C . ASP A 1 94 ? -15.211 -5.649 5.848 1.00 88.44 94 ASP A C 1
ATOM 750 O O . ASP A 1 94 ? -15.225 -6.517 6.723 1.00 88.44 94 ASP A O 1
ATOM 754 N N . LEU A 1 95 ? -15.072 -4.361 6.141 1.00 92.50 95 LEU A N 1
ATOM 755 C CA . LEU A 1 95 ? -14.940 -3.867 7.504 1.00 92.50 95 LEU A CA 1
ATOM 756 C C . LEU A 1 95 ? -16.266 -3.868 8.274 1.00 92.50 95 LEU A C 1
ATOM 758 O O . LEU A 1 95 ? -16.254 -3.559 9.465 1.00 92.50 95 LEU A O 1
ATOM 762 N N . SER A 1 96 ? -17.407 -4.179 7.644 1.00 91.69 96 SER A N 1
ATOM 763 C CA . SER A 1 96 ? -18.711 -4.181 8.326 1.00 91.69 96 SER A CA 1
ATOM 764 C C . SER A 1 96 ? -18.828 -5.282 9.383 1.00 91.69 96 SER A C 1
ATOM 766 O O . SER A 1 96 ? -19.595 -5.133 10.333 1.00 91.69 96 SER A O 1
ATOM 768 N N . ALA A 1 97 ? -18.002 -6.328 9.271 1.00 92.06 97 ALA A N 1
ATOM 769 C CA . ALA A 1 97 ? -17.896 -7.406 10.247 1.00 92.06 97 ALA A CA 1
ATOM 770 C C . ALA A 1 97 ? -17.371 -6.952 11.624 1.00 92.06 97 ALA A C 1
ATOM 772 O O . ALA A 1 97 ? -17.571 -7.664 12.601 1.00 92.06 97 ALA A O 1
ATOM 773 N N . LEU A 1 98 ? -16.712 -5.789 11.720 1.00 94.94 98 LEU A N 1
ATOM 774 C CA . LEU A 1 98 ? -16.203 -5.248 12.986 1.00 94.94 98 LEU A CA 1
ATOM 775 C C . LEU A 1 98 ? -17.278 -4.378 13.649 1.00 94.94 98 LEU A C 1
ATOM 777 O O . LEU A 1 98 ? -17.524 -3.252 13.193 1.00 94.94 98 LEU A O 1
ATOM 781 N N . ALA A 1 99 ? -17.921 -4.867 14.708 1.00 95.19 99 ALA A N 1
ATOM 782 C CA . ALA A 1 99 ? -19.062 -4.183 15.311 1.00 95.19 99 ALA A CA 1
ATOM 783 C C . ALA A 1 99 ? -18.655 -2.942 16.138 1.00 95.19 99 ALA A C 1
ATOM 785 O O . ALA A 1 99 ? -17.522 -2.834 16.617 1.00 95.19 99 ALA A O 1
ATOM 786 N N . PRO A 1 100 ? -19.573 -1.975 16.337 1.00 97.56 100 PRO A N 1
ATOM 787 C CA . PRO A 1 100 ? -19.339 -0.852 17.240 1.00 97.56 100 PRO A CA 1
ATOM 788 C C . PRO A 1 100 ? -18.976 -1.305 18.660 1.00 97.56 100 PRO A C 1
ATOM 790 O O . PRO A 1 100 ? -19.641 -2.169 19.228 1.00 97.56 100 PRO A O 1
ATOM 793 N N . GLY A 1 101 ? -17.936 -0.706 19.243 1.00 96.50 101 GLY A N 1
ATOM 794 C CA . GLY A 1 101 ? -17.460 -1.005 20.597 1.00 96.50 101 GLY A CA 1
ATOM 795 C C . GLY A 1 101 ? -16.763 -2.361 20.773 1.00 96.50 101 GLY A C 1
ATOM 796 O O . GLY A 1 101 ? -16.270 -2.640 21.865 1.00 96.50 101 GLY A O 1
ATOM 797 N N . GLU A 1 102 ? -16.691 -3.193 19.733 1.00 95.94 102 GLU A N 1
ATOM 798 C CA . GLU A 1 102 ? -16.043 -4.503 19.799 1.00 95.94 102 GLU A CA 1
ATOM 799 C C . GLU A 1 102 ? -14.512 -4.360 19.908 1.00 95.94 102 GLU A C 1
ATOM 801 O O . GLU A 1 102 ? -13.930 -3.522 19.209 1.00 95.94 102 GLU A O 1
ATOM 806 N N . PRO A 1 103 ? -13.831 -5.151 20.760 1.00 97.12 103 PRO A N 1
ATOM 807 C CA . PRO A 1 103 ? -12.375 -5.162 20.817 1.00 97.12 103 PRO A CA 1
ATOM 808 C C . PRO A 1 103 ? -11.785 -5.850 19.580 1.00 97.12 103 PRO A C 1
ATOM 810 O O . PRO A 1 103 ? -12.008 -7.032 19.339 1.00 97.12 103 PRO A O 1
ATOM 813 N N . VAL A 1 104 ? -10.960 -5.124 18.830 1.00 96.44 104 VAL A N 1
ATOM 814 C CA . VAL A 1 104 ? -10.309 -5.614 17.610 1.00 96.44 104 VAL A CA 1
ATOM 815 C C . VAL A 1 104 ? -8.798 -5.565 17.785 1.00 96.44 104 VAL A C 1
ATOM 817 O O . VAL A 1 104 ? -8.211 -4.494 17.948 1.00 96.44 104 VAL A O 1
ATOM 820 N N . LEU A 1 105 ? -8.145 -6.726 17.721 1.00 94.94 105 LEU A N 1
ATOM 821 C CA . LEU A 1 105 ? -6.687 -6.807 17.698 1.00 94.94 105 LEU A CA 1
ATOM 822 C C . LEU A 1 105 ? -6.172 -6.521 16.285 1.00 94.94 105 LEU A C 1
ATOM 824 O O . LEU A 1 105 ? -6.437 -7.282 15.357 1.00 94.94 105 LEU A O 1
ATOM 828 N N . VAL A 1 106 ? -5.370 -5.469 16.133 1.00 92.94 106 VAL A N 1
ATOM 829 C CA . VAL A 1 106 ? -4.740 -5.129 14.856 1.00 92.94 106 VAL A CA 1
ATOM 830 C C . VAL A 1 106 ? -3.266 -5.504 14.877 1.00 92.94 106 VAL A C 1
ATOM 832 O O .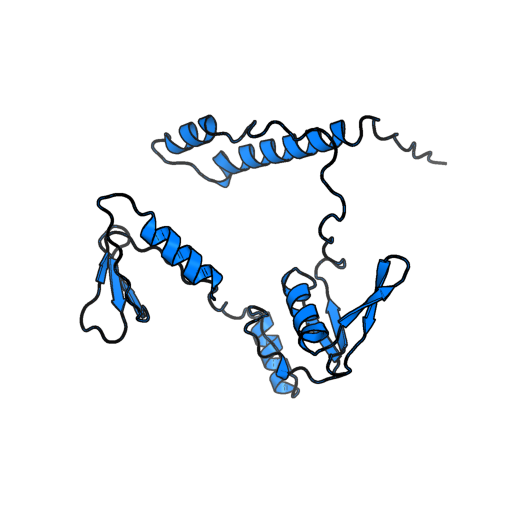 VAL A 1 106 ? -2.459 -4.947 15.625 1.00 92.94 106 VAL A O 1
ATOM 835 N N . ARG A 1 107 ? -2.896 -6.458 14.021 1.00 89.25 107 ARG A N 1
ATOM 836 C CA . ARG A 1 107 ? -1.523 -6.952 13.891 1.00 89.25 107 ARG A CA 1
ATOM 837 C C . ARG A 1 107 ? -0.727 -6.117 12.887 1.00 89.25 107 ARG A C 1
ATOM 839 O O . ARG A 1 107 ? -0.503 -6.526 11.754 1.00 89.25 107 ARG A O 1
ATOM 846 N N . GLY A 1 108 ? -0.231 -4.967 13.332 1.00 86.44 108 GLY A N 1
ATOM 847 C CA . GLY A 1 108 ? 0.671 -4.113 12.563 1.00 86.44 108 GLY A CA 1
ATOM 848 C C . GLY A 1 108 ? 0.242 -2.652 12.579 1.00 86.44 108 GLY A C 1
ATOM 849 O O . GLY A 1 108 ? -0.903 -2.329 12.297 1.00 86.44 108 GLY A O 1
ATOM 850 N N . PHE A 1 109 ? 1.196 -1.759 12.844 1.00 86.94 109 PHE A N 1
ATOM 851 C CA . PHE A 1 109 ? 0.977 -0.312 12.878 1.00 86.94 109 PHE A CA 1
ATOM 852 C C . PHE A 1 109 ? 1.688 0.392 11.709 1.00 86.94 109 PHE A C 1
ATOM 854 O O . PHE A 1 109 ? 2.436 1.343 11.906 1.00 86.94 109 PHE A O 1
ATOM 861 N N . GLY A 1 110 ? 1.538 -0.141 10.493 1.00 83.00 110 GLY A N 1
ATOM 862 C CA . GLY A 1 110 ? 2.137 0.419 9.274 1.00 83.00 110 GLY A CA 1
ATOM 863 C C . GLY A 1 110 ? 1.228 1.420 8.556 1.00 83.00 110 GLY A C 1
ATOM 864 O O . GLY A 1 110 ? 0.198 1.824 9.079 1.00 83.00 110 GLY A O 1
ATOM 865 N N . LEU A 1 111 ? 1.577 1.778 7.317 1.00 83.56 111 LEU A N 1
ATOM 866 C CA . LEU A 1 111 ? 0.763 2.691 6.497 1.00 83.56 111 LEU A CA 1
ATOM 867 C C . LEU A 1 111 ? -0.684 2.198 6.320 1.00 83.56 111 LEU A C 1
ATOM 869 O O . LEU A 1 111 ? -1.604 2.968 6.554 1.00 83.56 111 LEU A O 1
ATOM 873 N N . ALA A 1 112 ? -0.881 0.908 6.032 1.00 85.50 112 ALA A N 1
ATOM 874 C CA . ALA A 1 112 ? -2.215 0.321 5.858 1.00 85.50 112 ALA A CA 1
ATOM 875 C C . ALA A 1 112 ? -3.102 0.410 7.117 1.00 85.50 112 ALA A C 1
ATOM 877 O O . ALA A 1 112 ? -4.327 0.438 7.008 1.00 85.50 112 ALA A O 1
ATOM 878 N N . PHE A 1 113 ? -2.501 0.487 8.314 1.00 89.56 113 PHE A N 1
ATOM 879 C CA . PHE A 1 113 ? -3.259 0.716 9.545 1.00 89.56 113 PHE A CA 1
ATOM 880 C C . PHE A 1 113 ? -3.880 2.112 9.570 1.00 89.56 113 PHE A C 1
ATOM 882 O O . PHE A 1 113 ? -4.978 2.269 10.087 1.00 89.56 113 PHE A O 1
ATOM 889 N N . VAL A 1 114 ? -3.199 3.124 9.027 1.00 88.88 114 VAL A N 1
ATOM 890 C CA . VAL A 1 114 ? -3.744 4.485 8.997 1.00 88.88 114 VAL A CA 1
ATOM 891 C C . VAL A 1 114 ? -5.007 4.520 8.142 1.00 88.88 114 VAL A C 1
ATOM 893 O O . VAL A 1 114 ? -6.004 5.092 8.570 1.00 88.88 114 VAL A O 1
ATOM 896 N N . ASP A 1 115 ? -5.000 3.833 6.999 1.00 90.94 115 ASP A N 1
ATOM 897 C CA . ASP A 1 115 ? -6.192 3.682 6.160 1.00 90.94 115 ASP A CA 1
ATOM 898 C C . ASP A 1 115 ? -7.314 2.953 6.917 1.00 90.94 115 ASP A C 1
ATOM 900 O O . ASP A 1 115 ? -8.462 3.393 6.901 1.00 90.94 115 ASP A O 1
ATOM 904 N N . LEU A 1 116 ? -6.979 1.879 7.646 1.00 93.25 116 LEU A N 1
ATOM 905 C CA . LEU A 1 116 ? -7.947 1.099 8.430 1.00 93.25 116 LEU A CA 1
ATOM 906 C C . LEU A 1 116 ? -8.579 1.959 9.516 1.00 93.25 116 LEU A C 1
ATOM 908 O O . LEU A 1 116 ? -9.797 1.974 9.669 1.00 93.25 116 LEU A O 1
ATOM 912 N N . MET A 1 117 ? -7.743 2.687 10.253 1.00 93.38 117 MET A N 1
ATOM 913 C CA . MET A 1 117 ? -8.168 3.608 11.289 1.00 93.38 117 MET A CA 1
ATOM 914 C C . MET A 1 117 ? -9.134 4.633 10.701 1.00 93.38 117 MET A C 1
ATOM 916 O O . MET A 1 117 ? -10.245 4.719 11.199 1.00 93.38 117 MET A O 1
ATOM 920 N N . VAL A 1 118 ? -8.765 5.331 9.620 1.00 94.12 118 VAL A N 1
ATOM 921 C CA . VAL A 1 118 ? -9.620 6.343 8.971 1.00 94.12 118 VAL A CA 1
ATOM 922 C C . VAL A 1 118 ? -10.958 5.754 8.518 1.00 94.12 118 VAL A C 1
ATOM 924 O O . VAL A 1 118 ? -12.003 6.357 8.756 1.00 94.12 118 VAL A O 1
ATOM 927 N N . LEU A 1 119 ? -10.963 4.566 7.906 1.00 95.50 119 LEU A N 1
ATOM 928 C CA . LEU A 1 119 ? -12.196 3.903 7.466 1.00 95.50 119 LEU A CA 1
ATOM 929 C C . LEU A 1 119 ? -13.094 3.491 8.640 1.00 95.50 119 LEU A C 1
ATOM 931 O O . LEU A 1 119 ? -14.317 3.583 8.539 1.00 95.50 119 LEU A O 1
ATOM 935 N N . LEU A 1 120 ? -12.501 3.059 9.755 1.00 96.44 120 LEU A N 1
ATOM 936 C CA . LEU A 1 120 ? -13.219 2.656 10.964 1.00 96.44 120 LEU A CA 1
ATOM 937 C C . LEU A 1 120 ? -13.609 3.828 11.869 1.00 96.44 120 LEU A C 1
ATOM 939 O O . LEU A 1 120 ? -14.437 3.619 12.750 1.00 96.44 120 LEU A O 1
ATOM 943 N N . THR A 1 121 ? -13.054 5.023 11.655 1.00 96.38 121 THR A N 1
ATOM 944 C CA . THR A 1 121 ? -13.326 6.244 12.425 1.00 96.38 121 THR A CA 1
ATOM 945 C C . THR A 1 121 ? -14.158 7.237 11.614 1.00 96.38 121 THR A C 1
ATOM 947 O O . THR A 1 121 ? -15.387 7.229 11.675 1.00 96.38 121 THR A O 1
ATOM 950 N N . GLU A 1 122 ? -13.520 8.090 10.818 1.00 96.75 122 GLU A N 1
ATOM 951 C CA . GLU A 1 122 ? -14.186 9.093 9.982 1.00 96.75 122 GLU A CA 1
ATOM 952 C C . GLU A 1 122 ? -15.080 8.452 8.917 1.00 96.75 122 GLU A C 1
ATOM 954 O O . GLU A 1 122 ? -16.198 8.910 8.682 1.00 96.75 122 GLU A O 1
ATOM 959 N N . GLY A 1 123 ? -14.656 7.317 8.351 1.00 95.69 123 GLY A N 1
ATOM 960 C CA . GLY A 1 123 ? -15.478 6.505 7.449 1.00 95.69 123 GLY A CA 1
ATOM 961 C C . GLY A 1 123 ? -16.752 5.968 8.110 1.00 95.69 123 GLY A C 1
ATOM 962 O O . GLY A 1 123 ? -17.745 5.705 7.430 1.00 95.69 123 GLY A O 1
ATOM 963 N N . ARG A 1 124 ? -16.774 5.892 9.447 1.00 96.94 124 ARG A N 1
ATOM 964 C CA . ARG A 1 124 ? -17.959 5.574 10.252 1.00 96.94 124 ARG A CA 1
ATOM 965 C C . ARG A 1 124 ? -18.633 6.808 10.845 1.00 96.94 124 ARG A C 1
ATOM 967 O O . ARG A 1 124 ? -19.567 6.671 11.628 1.00 96.94 124 ARG A O 1
ATOM 974 N N . GLY A 1 125 ? -18.298 8.009 10.386 1.00 97.50 125 GLY A N 1
ATOM 975 C CA . GLY A 1 125 ? -18.980 9.259 10.725 1.00 97.50 125 GLY A CA 1
ATOM 976 C C . GLY A 1 125 ? -18.454 9.965 11.970 1.00 97.50 125 GLY A C 1
ATOM 977 O O . GLY A 1 125 ? -19.049 10.963 12.382 1.00 97.50 125 GLY A O 1
ATOM 978 N N . GLY A 1 126 ? -17.369 9.481 12.577 1.00 97.75 126 GLY A N 1
ATOM 979 C CA . GLY A 1 126 ? -16.625 10.322 13.505 1.00 97.75 126 GLY A CA 1
ATOM 980 C C . GLY A 1 126 ? -15.931 11.465 12.763 1.00 97.75 126 GLY A C 1
ATOM 981 O O . GLY A 1 126 ? -15.881 11.492 11.536 1.00 97.75 126 GLY A O 1
ATOM 982 N N . HIS A 1 127 ? -15.429 12.446 13.495 1.00 97.25 127 HIS A N 1
ATOM 983 C CA . HIS A 1 127 ? -14.806 13.624 12.891 1.00 97.25 127 HIS A CA 1
ATOM 984 C C . HIS A 1 127 ? -13.855 14.298 13.870 1.00 97.25 127 HIS A C 1
ATOM 986 O O . HIS A 1 127 ? -13.954 14.104 15.079 1.00 97.25 127 HIS A O 1
ATOM 992 N N . TYR A 1 128 ? -12.941 15.110 13.351 1.00 96.38 128 TYR A N 1
ATOM 993 C CA . TYR A 1 128 ? -12.087 15.959 14.171 1.00 96.38 128 TYR A CA 1
ATOM 994 C C . TYR A 1 128 ? -12.673 17.367 14.284 1.00 96.38 128 TYR A C 1
ATOM 996 O O . TYR A 1 128 ? -13.079 17.968 13.291 1.00 96.38 128 TYR A O 1
ATOM 1004 N N . GLU A 1 129 ? -12.677 17.903 15.498 1.00 96.75 129 GLU A N 1
ATOM 1005 C CA . GLU A 1 129 ? -12.917 19.316 15.774 1.00 96.75 129 GLU A CA 1
ATOM 1006 C C . GLU A 1 129 ? -11.575 20.010 16.012 1.00 96.75 129 GLU A C 1
ATOM 1008 O O . GLU A 1 129 ? -10.730 19.503 16.753 1.00 96.75 129 GLU A O 1
ATOM 1013 N N . THR A 1 130 ? -11.382 21.177 15.398 1.00 96.31 130 THR A N 1
ATOM 1014 C CA . THR A 1 130 ? -10.208 22.021 15.644 1.00 96.31 130 THR A CA 1
ATOM 1015 C C . THR A 1 130 ? -10.502 22.997 16.778 1.00 96.31 130 THR A C 1
ATOM 1017 O O . THR A 1 130 ? -11.429 23.805 16.688 1.00 96.31 130 THR A O 1
ATOM 1020 N N . GLY A 1 131 ? -9.707 22.921 17.843 1.00 93.50 131 GLY A N 1
ATOM 1021 C CA . GLY A 1 131 ? -9.716 23.864 18.953 1.00 93.50 131 GLY A CA 1
ATOM 1022 C C . GLY A 1 131 ? -9.210 25.250 18.548 1.00 93.50 131 GLY A C 1
ATOM 1023 O O . GLY A 1 131 ? -8.628 25.449 17.482 1.00 93.50 131 GLY A O 1
ATOM 1024 N N . THR A 1 132 ? -9.412 26.240 19.417 1.00 91.25 132 THR A N 1
ATOM 1025 C CA . THR A 1 132 ? -8.966 27.629 19.182 1.00 91.25 132 THR A CA 1
ATOM 1026 C C . THR A 1 132 ? -7.445 27.784 19.099 1.00 91.25 132 THR A C 1
ATOM 1028 O O . THR A 1 132 ? -6.955 28.776 18.569 1.00 91.25 132 THR A O 1
ATOM 1031 N N . ASP A 1 133 ? -6.707 26.821 19.638 1.00 92.00 133 ASP A N 1
ATOM 1032 C CA . ASP A 1 133 ? -5.249 26.677 19.607 1.00 92.00 133 ASP A CA 1
ATOM 1033 C C . ASP A 1 133 ? -4.743 25.849 18.411 1.00 92.00 133 ASP A C 1
ATOM 1035 O O . ASP A 1 133 ? -3.535 25.732 18.215 1.00 92.00 133 ASP A O 1
ATOM 1039 N N . GLY A 1 134 ? -5.649 25.307 17.590 1.00 89.81 134 GLY A N 1
ATOM 1040 C CA . GLY A 1 134 ? -5.322 24.413 16.482 1.00 89.81 134 GLY A CA 1
ATOM 1041 C C . GLY A 1 134 ? -5.227 22.935 16.870 1.00 89.81 134 GLY A C 1
ATOM 1042 O O . GLY A 1 134 ? -5.010 22.107 15.984 1.00 89.81 134 GLY A O 1
ATOM 1043 N N . GLU A 1 135 ? -5.419 22.584 18.146 1.00 93.31 135 GLU A N 1
ATOM 1044 C CA . GLU A 1 135 ? -5.418 21.190 18.596 1.00 93.31 135 GLU A CA 1
ATOM 1045 C C . GLU A 1 135 ? -6.614 20.426 18.020 1.00 93.31 135 GLU A C 1
ATOM 1047 O O . GLU A 1 135 ? -7.735 20.936 17.942 1.00 93.31 135 GLU A O 1
ATOM 1052 N N . LEU A 1 136 ? -6.386 19.178 17.612 1.00 93.25 136 LEU A N 1
ATOM 1053 C CA . LEU A 1 136 ? -7.426 18.332 17.033 1.00 93.25 136 LEU A CA 1
ATOM 1054 C C . LEU A 1 136 ? -8.013 17.412 18.102 1.00 93.25 136 LEU A C 1
ATOM 1056 O O . LEU A 1 136 ? -7.324 16.552 18.647 1.00 93.25 136 LEU A O 1
ATOM 1060 N N . THR A 1 137 ? -9.315 17.539 18.351 1.00 95.31 137 THR A N 1
ATOM 1061 C CA . THR A 1 137 ? -10.065 16.610 19.205 1.00 95.31 137 THR A CA 1
ATOM 1062 C C . THR A 1 137 ? -10.938 15.716 18.341 1.00 95.31 137 THR A C 1
ATOM 1064 O O . THR A 1 137 ? -11.821 16.196 17.632 1.00 95.31 137 THR A O 1
ATOM 1067 N N . TYR A 1 138 ? -10.720 14.406 18.408 1.00 95.81 138 TYR A N 1
ATOM 1068 C CA . TYR A 1 138 ? -11.584 13.452 17.721 1.00 95.81 138 TYR A CA 1
ATOM 1069 C C . TYR A 1 138 ? -12.920 13.276 18.460 1.00 95.81 138 TYR A C 1
ATOM 1071 O O . TYR A 1 138 ? -12.957 13.080 19.677 1.00 95.81 138 TYR A O 1
ATOM 1079 N N . ARG A 1 139 ? -14.022 13.302 17.710 1.00 97.62 139 ARG A N 1
ATOM 1080 C CA . ARG A 1 139 ? -15.386 13.008 18.150 1.00 97.62 139 ARG A CA 1
ATOM 1081 C C . ARG A 1 139 ? -15.834 11.696 17.521 1.00 97.62 139 ARG A C 1
ATOM 1083 O O . ARG A 1 139 ? -16.081 11.624 16.318 1.00 97.62 139 ARG A O 1
ATOM 1090 N N . ALA A 1 140 ? -15.941 10.666 18.355 1.00 97.00 140 ALA A N 1
ATOM 1091 C CA . ALA A 1 140 ? -16.471 9.373 17.946 1.00 97.00 140 ALA A CA 1
ATOM 1092 C C . ALA A 1 140 ? -17.972 9.478 17.633 1.00 97.00 140 ALA A C 1
ATOM 1094 O O . ALA A 1 140 ? -18.724 10.154 18.336 1.00 97.00 140 ALA A O 1
ATOM 1095 N N . SER A 1 141 ? -18.408 8.775 16.595 1.00 97.75 141 SER A N 1
ATOM 1096 C CA . SER A 1 141 ? -19.818 8.616 16.231 1.00 97.75 141 SER A CA 1
ATOM 1097 C C . SER A 1 141 ? -20.544 7.552 17.058 1.00 97.75 141 SER A C 1
ATOM 1099 O O . SER A 1 141 ? -21.772 7.487 17.029 1.00 97.75 141 SER A O 1
ATOM 1101 N N . GLY A 1 142 ? -19.800 6.696 17.762 1.00 97.38 142 GLY A N 1
ATOM 1102 C CA . GLY A 1 142 ? -20.315 5.515 18.451 1.00 97.38 142 GLY A CA 1
ATOM 1103 C C . GLY A 1 142 ? -20.458 4.292 17.543 1.00 97.38 142 GLY A C 1
ATOM 1104 O O . GLY A 1 142 ? -20.982 3.277 17.990 1.00 97.38 142 GLY A O 1
ATOM 1105 N N . ARG A 1 143 ? -20.018 4.373 16.279 1.00 97.69 143 ARG A N 1
ATOM 1106 C CA . ARG A 1 143 ? -19.994 3.249 15.324 1.00 97.69 143 ARG A CA 1
ATOM 1107 C C . ARG A 1 143 ? -18.608 2.615 15.189 1.00 97.69 143 ARG A C 1
ATOM 1109 O O . ARG A 1 143 ? -18.452 1.623 14.479 1.00 97.69 143 ARG A O 1
ATOM 1116 N N . GLU A 1 144 ? -17.606 3.188 15.837 1.00 98.19 144 GLU A N 1
ATOM 1117 C CA . GLU A 1 144 ? -16.220 2.735 15.821 1.00 98.19 144 GLU A CA 1
A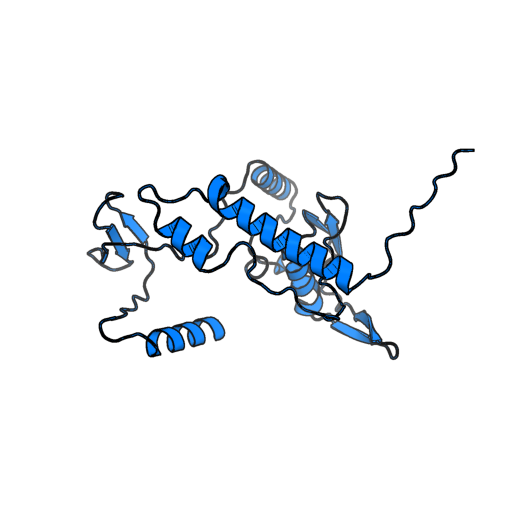TOM 1118 C C . GLU A 1 144 ? -16.029 1.480 16.700 1.00 98.19 144 GLU A C 1
ATOM 1120 O O . GLU A 1 144 ? -16.653 1.379 17.761 1.00 98.19 144 GLU A O 1
ATOM 1125 N N . PRO A 1 145 ? -15.171 0.521 16.306 1.00 97.44 145 PRO A N 1
ATOM 1126 C CA . PRO A 1 145 ? -14.690 -0.527 17.203 1.00 97.44 145 PRO A CA 1
ATOM 1127 C C . PRO A 1 145 ? -13.586 0.008 18.135 1.00 97.44 145 PRO A C 1
ATOM 1129 O O . PRO A 1 145 ? -13.066 1.111 17.947 1.00 97.44 145 PRO A O 1
ATOM 1132 N N . VAL A 1 146 ? -13.168 -0.796 19.115 1.00 96.88 146 VAL A N 1
ATOM 1133 C CA . VAL A 1 146 ? -12.018 -0.500 19.983 1.00 96.88 146 VAL A CA 1
ATOM 1134 C C . VAL A 1 146 ? -10.772 -1.191 19.430 1.00 96.88 146 VAL A C 1
ATOM 1136 O O . VAL A 1 146 ? -10.625 -2.406 19.526 1.00 96.88 146 VAL A O 1
ATOM 1139 N N . LEU A 1 147 ? -9.852 -0.419 18.847 1.00 95.38 147 LEU A N 1
ATOM 1140 C CA . LEU A 1 147 ? -8.642 -0.961 18.223 1.00 95.38 147 LEU A CA 1
ATOM 1141 C C . LEU A 1 147 ? -7.506 -1.152 19.240 1.00 95.38 147 LEU A C 1
ATOM 1143 O O . LEU A 1 147 ? -6.987 -0.190 19.806 1.00 95.38 147 LEU A O 1
ATOM 1147 N N . HIS A 1 148 ? -7.050 -2.392 19.399 1.00 94.62 148 HIS A N 1
ATOM 1148 C CA . HIS A 1 148 ? -5.838 -2.750 20.131 1.00 94.62 148 HIS A CA 1
ATOM 1149 C C . HIS A 1 148 ? -4.709 -3.014 19.136 1.00 94.62 148 HIS A C 1
ATOM 1151 O O . HIS A 1 148 ? -4.662 -4.056 18.486 1.00 94.62 148 HIS A O 1
ATOM 1157 N N . VAL A 1 149 ? -3.806 -2.048 18.982 1.00 91.81 149 VAL A N 1
ATOM 1158 C CA . VAL A 1 149 ? -2.849 -2.036 17.868 1.00 91.81 149 VAL A CA 1
ATOM 1159 C C . VAL A 1 149 ? -1.478 -2.522 18.316 1.00 91.81 149 VAL A C 1
ATOM 1161 O O . VAL A 1 149 ? -0.845 -1.933 19.191 1.00 91.81 149 VAL A O 1
ATOM 1164 N N . GLY A 1 150 ? -0.992 -3.582 17.675 1.00 89.69 150 GLY A N 1
ATOM 1165 C CA . GLY A 1 150 ? 0.368 -4.079 17.838 1.00 89.69 150 GLY A CA 1
ATOM 1166 C C . GLY A 1 150 ? 1.312 -3.543 16.762 1.00 89.69 150 GLY A C 1
ATOM 1167 O O . GLY A 1 150 ? 0.965 -3.466 15.584 1.00 89.69 150 GLY A O 1
ATOM 1168 N N . SER A 1 151 ? 2.556 -3.245 17.138 1.00 85.38 151 SER A N 1
ATOM 1169 C CA . SER A 1 151 ? 3.652 -2.987 16.196 1.00 85.38 151 SER A CA 1
ATOM 1170 C C . SER A 1 151 ? 4.729 -4.047 16.368 1.00 85.38 151 SER A C 1
ATOM 1172 O O . SER A 1 151 ? 5.243 -4.233 17.467 1.00 85.38 151 SER A O 1
ATOM 1174 N N . ARG A 1 152 ? 5.148 -4.692 15.272 1.00 80.62 152 ARG A N 1
ATOM 1175 C CA . ARG A 1 152 ? 6.285 -5.633 15.293 1.00 80.62 152 ARG A CA 1
ATOM 1176 C C . ARG A 1 152 ? 7.583 -4.979 15.777 1.00 80.62 152 ARG A C 1
ATOM 1178 O O . ARG A 1 152 ? 8.444 -5.659 16.312 1.00 80.62 152 ARG A O 1
ATOM 1185 N N . ARG A 1 153 ? 7.730 -3.664 15.575 1.00 80.38 153 ARG A N 1
ATOM 1186 C CA . ARG A 1 153 ? 8.899 -2.889 16.022 1.00 80.38 153 ARG A CA 1
ATOM 1187 C C . ARG A 1 153 ? 8.743 -2.336 17.441 1.00 80.38 153 ARG A C 1
ATOM 1189 O O . ARG A 1 153 ? 9.645 -1.658 17.912 1.00 80.38 153 ARG A O 1
ATOM 1196 N N . GLY A 1 154 ? 7.595 -2.550 18.088 1.00 78.25 154 GLY A N 1
ATOM 1197 C CA . GLY A 1 154 ? 7.274 -1.988 19.404 1.00 78.25 154 GLY A CA 1
ATOM 1198 C C . GLY A 1 154 ? 7.021 -0.476 19.420 1.00 78.25 154 GLY A C 1
ATOM 1199 O O . GLY A 1 154 ? 6.592 0.052 20.438 1.00 78.25 154 GLY A O 1
ATOM 1200 N N . VAL A 1 155 ? 7.241 0.222 18.302 1.00 76.56 155 VAL A N 1
ATOM 1201 C CA . VAL A 1 155 ? 7.025 1.668 18.161 1.00 76.56 155 VAL A CA 1
ATOM 1202 C C . VAL A 1 155 ? 6.129 1.978 16.956 1.00 76.56 155 VAL A C 1
ATOM 1204 O O . VAL A 1 155 ? 6.143 1.210 15.980 1.00 76.56 155 VAL A O 1
ATOM 1207 N N . PRO A 1 156 ? 5.342 3.070 16.999 1.00 70.50 156 PRO A N 1
ATOM 1208 C CA . PRO A 1 156 ? 4.628 3.587 15.835 1.00 70.50 156 PRO A CA 1
ATOM 1209 C C . PRO A 1 156 ? 5.588 3.955 14.700 1.00 70.50 156 PRO A C 1
ATOM 1211 O O . PRO A 1 156 ? 6.752 4.284 14.936 1.00 70.50 156 PRO A O 1
ATOM 1214 N N . TYR A 1 157 ? 5.097 3.945 13.460 1.00 71.44 157 TYR A N 1
ATOM 1215 C CA . TYR A 1 157 ? 5.825 4.600 12.375 1.00 71.44 157 TYR A CA 1
ATOM 1216 C C . TYR A 1 157 ? 5.884 6.108 12.634 1.00 71.44 157 TYR A C 1
ATOM 1218 O O . TYR A 1 157 ? 4.931 6.702 13.138 1.00 71.44 157 TYR A O 1
ATOM 1226 N N . HIS A 1 158 ? 7.002 6.734 12.268 1.00 68.44 158 HIS A N 1
ATOM 1227 C CA . HIS A 1 158 ? 7.110 8.187 12.313 1.00 68.44 158 HIS A CA 1
ATOM 1228 C C . HIS A 1 158 ? 6.063 8.811 11.386 1.00 68.44 158 HIS A C 1
ATOM 1230 O O . HIS A 1 158 ? 5.893 8.372 10.243 1.00 68.44 158 HIS A O 1
ATOM 1236 N N . SER A 1 159 ? 5.376 9.842 11.877 1.00 68.44 159 SER A N 1
ATOM 1237 C CA . SER A 1 159 ? 4.512 10.671 11.047 1.00 68.44 159 SER A CA 1
ATOM 1238 C C . SER A 1 159 ? 5.321 11.323 9.925 1.00 68.44 159 SER A C 1
ATOM 1240 O O . SER A 1 159 ? 6.548 11.464 9.998 1.00 68.44 159 SER A O 1
ATOM 1242 N N . LYS A 1 160 ? 4.625 11.734 8.859 1.00 70.06 160 LYS A N 1
ATOM 1243 C CA . LYS A 1 160 ? 5.232 12.625 7.867 1.00 70.06 160 LYS A CA 1
ATOM 1244 C C . LYS A 1 160 ? 5.776 13.852 8.596 1.00 70.06 160 LYS A C 1
ATOM 1246 O O . LYS A 1 160 ? 5.143 14.360 9.519 1.00 70.06 160 LYS A O 1
ATOM 1251 N N . ILE A 1 161 ? 6.949 14.309 8.174 1.00 69.00 161 ILE A N 1
ATOM 1252 C CA . ILE A 1 161 ? 7.557 15.524 8.707 1.00 69.00 161 ILE A CA 1
ATOM 1253 C C . ILE A 1 161 ? 6.567 16.689 8.572 1.00 69.00 161 ILE A C 1
ATOM 1255 O O . ILE A 1 161 ? 6.079 16.970 7.482 1.00 69.00 161 ILE A O 1
ATOM 1259 N N . GLY A 1 162 ? 6.238 17.324 9.698 1.00 65.56 162 GLY A N 1
ATOM 1260 C CA . GLY A 1 162 ? 5.337 18.481 9.754 1.00 65.56 162 GLY A CA 1
ATOM 1261 C C . GLY A 1 162 ? 6.041 19.815 9.507 1.00 65.56 162 GLY A C 1
ATOM 1262 O O . GLY A 1 162 ? 5.447 20.863 9.727 1.00 65.56 162 GLY A O 1
ATOM 1263 N N . TYR A 1 163 ? 7.314 19.786 9.110 1.00 72.06 163 TYR A N 1
ATOM 1264 C CA . TYR A 1 163 ? 8.078 20.977 8.772 1.00 72.06 163 TYR A CA 1
ATOM 1265 C C . TYR A 1 163 ? 8.253 21.084 7.259 1.00 72.06 163 TYR A C 1
ATOM 1267 O O . TYR A 1 163 ? 8.494 20.089 6.570 1.00 72.06 163 TYR A O 1
ATOM 1275 N N . ASP A 1 164 ? 8.185 22.312 6.762 1.00 73.31 164 ASP A N 1
ATOM 1276 C CA . ASP A 1 164 ? 8.518 22.627 5.381 1.00 73.31 164 ASP A CA 1
ATOM 1277 C C . ASP A 1 164 ? 10.028 22.581 5.130 1.00 73.31 164 ASP A C 1
ATOM 1279 O O . ASP A 1 164 ? 10.865 22.670 6.035 1.00 73.31 164 ASP A O 1
ATOM 1283 N N . TRP A 1 165 ? 10.398 22.481 3.855 1.00 75.19 165 TRP A N 1
ATOM 1284 C CA . TRP A 1 165 ? 11.797 22.543 3.455 1.00 75.19 165 TRP A CA 1
ATOM 1285 C C . TRP A 1 165 ? 12.379 23.947 3.677 1.00 75.19 165 TRP A C 1
ATOM 1287 O O . TRP A 1 165 ? 12.002 24.899 2.999 1.00 75.19 165 TRP A O 1
ATOM 1297 N N . THR A 1 166 ? 13.365 24.062 4.565 1.00 76.38 166 THR A N 1
ATOM 1298 C CA . THR A 1 166 ? 14.150 25.292 4.799 1.00 76.38 166 THR A CA 1
ATOM 1299 C C . THR A 1 166 ? 15.559 25.203 4.198 1.00 76.38 166 THR A C 1
ATOM 1301 O O . THR A 1 166 ? 16.072 24.114 4.013 1.00 76.38 166 THR A O 1
ATOM 1304 N N . GLY A 1 167 ? 16.237 26.308 3.895 1.00 80.12 167 GLY A N 1
ATOM 1305 C CA . GLY A 1 167 ? 17.626 26.256 3.403 1.00 80.12 167 GLY A CA 1
ATOM 1306 C C . GLY A 1 167 ? 17.807 25.703 1.980 1.00 80.12 167 GLY A C 1
ATOM 1307 O O . GLY A 1 167 ? 16.849 25.426 1.253 1.00 80.12 167 GLY A O 1
ATOM 1308 N N . GLU A 1 168 ? 19.067 25.587 1.561 1.00 86.62 168 GLU A N 1
ATOM 1309 C CA . GLU A 1 168 ? 19.429 25.239 0.186 1.00 86.62 168 GLU A CA 1
ATOM 1310 C C . GLU A 1 168 ? 19.102 23.774 -0.138 1.00 86.62 168 GLU A C 1
ATOM 1312 O O . GLU A 1 168 ? 19.356 22.856 0.648 1.00 86.62 168 GLU A O 1
ATOM 1317 N N . ARG A 1 169 ? 18.516 23.541 -1.317 1.00 88.38 169 ARG A N 1
ATOM 1318 C CA . ARG A 1 169 ? 18.297 22.182 -1.819 1.00 88.38 169 ARG A CA 1
ATOM 1319 C C . ARG A 1 169 ? 19.624 21.602 -2.299 1.00 88.38 169 ARG A C 1
ATOM 1321 O O . ARG A 1 169 ? 20.364 22.320 -2.964 1.00 88.38 169 ARG A O 1
ATOM 1328 N N . PRO A 1 170 ? 19.916 20.319 -2.024 1.00 89.81 170 PRO A N 1
ATOM 1329 C CA . PRO A 1 170 ? 21.117 19.706 -2.562 1.00 89.81 170 PRO A CA 1
ATOM 1330 C C . PRO A 1 170 ? 21.114 19.815 -4.095 1.00 89.81 170 PRO A C 1
ATOM 1332 O O . PRO A 1 170 ? 20.066 19.600 -4.716 1.00 89.81 170 PRO A O 1
ATOM 1335 N N . PRO A 1 171 ? 22.256 20.137 -4.721 1.00 91.06 171 PRO A N 1
ATOM 1336 C CA . PRO A 1 171 ? 22.386 20.109 -6.169 1.00 91.06 171 PRO A CA 1
ATOM 1337 C C . PRO A 1 171 ? 22.390 18.648 -6.632 1.00 91.06 171 PRO A C 1
ATOM 1339 O O . PRO A 1 171 ? 23.420 17.976 -6.594 1.00 91.06 171 PRO A O 1
ATOM 1342 N N . LEU A 1 172 ? 21.212 18.151 -7.009 1.00 90.12 172 LEU A N 1
ATOM 1343 C CA . LEU A 1 172 ? 20.986 16.791 -7.499 1.00 90.12 172 LEU A CA 1
ATOM 1344 C C . LEU A 1 172 ? 20.708 16.806 -9.016 1.00 90.12 172 LEU A C 1
ATOM 1346 O O . LEU A 1 172 ? 20.104 17.766 -9.506 1.00 90.12 172 LEU A O 1
ATOM 1350 N N . PRO A 1 173 ? 21.044 15.728 -9.749 1.00 93.62 173 PRO A N 1
ATOM 1351 C CA . PRO A 1 173 ? 21.800 14.560 -9.286 1.00 93.62 173 PRO A CA 1
ATOM 1352 C C . PRO A 1 173 ? 23.310 14.838 -9.228 1.00 93.62 173 PRO A C 1
ATOM 1354 O O . PRO A 1 173 ? 23.834 15.617 -10.024 1.00 93.62 173 PRO A O 1
ATOM 1357 N N . ARG A 1 174 ? 24.018 14.176 -8.309 1.00 94.44 174 ARG A N 1
ATOM 1358 C CA . ARG A 1 174 ? 25.477 14.285 -8.144 1.00 94.44 174 ARG A CA 1
ATOM 1359 C C . ARG A 1 174 ? 26.227 12.984 -8.427 1.00 94.44 174 ARG A C 1
ATOM 1361 O O . ARG A 1 174 ? 27.363 13.031 -8.889 1.00 94.44 174 ARG A O 1
ATOM 1368 N N . PHE A 1 175 ? 25.631 11.845 -8.101 1.00 96.06 175 PHE A N 1
ATOM 1369 C CA . PHE A 1 175 ? 26.245 10.519 -8.179 1.00 96.06 175 PHE A CA 1
ATOM 1370 C C . PHE A 1 175 ? 25.423 9.522 -8.995 1.00 96.06 175 PHE A C 1
ATOM 1372 O O . PHE A 1 175 ? 25.962 8.497 -9.402 1.00 96.06 175 PHE A O 1
ATOM 1379 N N . PHE A 1 176 ? 24.142 9.799 -9.226 1.00 95.69 176 PHE A N 1
ATOM 1380 C CA . PHE A 1 176 ? 23.261 8.990 -10.056 1.00 95.69 176 PHE A CA 1
ATOM 1381 C C . PHE A 1 176 ? 22.538 9.869 -11.084 1.00 95.69 176 PHE A C 1
ATOM 1383 O O . PHE A 1 176 ? 21.329 10.095 -11.007 1.00 95.69 176 PHE A O 1
ATOM 1390 N N . GLY A 1 177 ? 23.311 10.429 -12.020 1.00 95.19 177 GLY A N 1
ATOM 1391 C CA . GLY A 1 177 ? 22.819 11.299 -13.083 1.00 95.19 177 GLY A CA 1
ATOM 1392 C C . GLY A 1 177 ? 22.711 10.605 -14.445 1.00 95.19 177 GLY A C 1
ATOM 1393 O O . GLY A 1 177 ? 22.968 9.405 -14.568 1.00 95.19 177 GLY A O 1
ATOM 1394 N N . PRO A 1 178 ? 22.344 11.362 -15.499 1.00 95.62 178 PRO A N 1
ATOM 1395 C CA . PRO A 1 178 ? 22.214 10.829 -16.854 1.00 95.62 178 PRO A CA 1
ATOM 1396 C C . PRO A 1 178 ? 23.476 10.120 -17.355 1.00 95.62 178 PRO A C 1
ATOM 1398 O O . PRO A 1 178 ? 23.371 9.040 -17.917 1.00 95.62 178 PRO A O 1
ATOM 1401 N N . GLY A 1 179 ? 24.668 10.665 -17.081 1.00 96.25 179 GLY A N 1
ATOM 1402 C CA . GLY A 1 179 ? 25.931 10.061 -17.518 1.00 96.25 179 GLY A CA 1
ATOM 1403 C C . GLY A 1 179 ? 26.195 8.690 -16.891 1.00 96.25 179 GLY A C 1
ATOM 1404 O O . GLY A 1 179 ? 26.616 7.764 -17.584 1.00 96.25 179 GLY A O 1
ATOM 1405 N N . GLU A 1 180 ? 25.901 8.521 -15.599 1.00 95.94 180 GLU A N 1
ATOM 1406 C CA . GLU A 1 180 ? 26.015 7.219 -14.939 1.00 95.94 180 GLU A CA 1
ATOM 1407 C C . GLU A 1 180 ? 24.978 6.224 -15.467 1.00 95.94 180 GLU A C 1
ATOM 1409 O O . GLU A 1 180 ? 25.304 5.055 -15.676 1.00 95.94 180 GLU A O 1
ATOM 1414 N N . VAL A 1 181 ? 23.746 6.679 -15.719 1.00 95.75 181 VAL A N 1
ATOM 1415 C CA . VAL A 1 181 ? 22.688 5.850 -16.315 1.00 95.75 181 VAL A CA 1
ATOM 1416 C C . VAL A 1 181 ? 23.077 5.404 -17.725 1.00 95.75 181 VAL A C 1
ATOM 1418 O O . VAL A 1 181 ? 23.005 4.212 -18.023 1.00 95.75 181 VAL A O 1
ATOM 1421 N N . ASP A 1 182 ? 23.560 6.317 -18.564 1.00 97.06 182 ASP A N 1
ATOM 1422 C CA . ASP A 1 182 ? 24.011 6.016 -19.924 1.00 97.06 182 ASP A CA 1
ATOM 1423 C C . ASP A 1 182 ? 25.165 5.003 -19.907 1.00 97.06 182 ASP A C 1
ATOM 1425 O O . ASP A 1 182 ? 25.152 4.021 -20.653 1.00 97.06 182 ASP A O 1
ATOM 1429 N N . ALA A 1 183 ? 26.131 5.174 -18.999 1.00 95.69 183 ALA A N 1
ATOM 1430 C CA . ALA A 1 183 ? 27.248 4.248 -18.837 1.00 95.69 183 ALA A CA 1
ATOM 1431 C C . ALA A 1 183 ? 26.811 2.852 -18.359 1.00 95.69 183 ALA A C 1
ATOM 1433 O O . ALA A 1 183 ? 27.425 1.853 -18.741 1.00 95.69 183 ALA A O 1
ATOM 1434 N N . LEU A 1 184 ? 25.769 2.757 -17.528 1.00 95.56 184 LEU A N 1
ATOM 1435 C CA . LEU A 1 184 ? 25.179 1.482 -17.110 1.00 95.56 184 LEU A CA 1
ATOM 1436 C C . LEU A 1 184 ? 24.454 0.794 -18.272 1.00 95.56 184 LEU A C 1
ATOM 1438 O O . LEU A 1 184 ? 24.641 -0.406 -18.481 1.00 95.56 184 LEU A O 1
ATOM 1442 N N . LEU A 1 185 ? 23.665 1.549 -19.041 1.00 94.00 185 LEU A N 1
ATOM 1443 C CA . LEU A 1 185 ? 22.896 1.045 -20.182 1.00 94.00 185 LEU A CA 1
ATOM 1444 C C . LEU A 1 185 ? 23.786 0.616 -21.355 1.00 94.00 185 LEU A C 1
ATOM 1446 O O . LEU A 1 185 ? 23.437 -0.316 -22.075 1.00 94.00 185 LEU A O 1
ATOM 1450 N N . ALA A 1 186 ? 24.949 1.246 -21.527 1.00 96.06 186 ALA A N 1
ATOM 1451 C CA . ALA A 1 186 ? 25.904 0.910 -22.581 1.00 96.06 186 ALA A CA 1
ATOM 1452 C C . ALA A 1 186 ? 26.671 -0.409 -22.343 1.00 96.06 186 ALA A C 1
ATOM 1454 O O . ALA A 1 186 ? 27.435 -0.840 -23.210 1.00 96.06 186 ALA A O 1
ATOM 1455 N N . ARG A 1 187 ? 26.516 -1.064 -21.182 1.00 95.31 187 ARG A N 1
ATOM 1456 C CA . ARG A 1 187 ? 27.256 -2.293 -20.855 1.00 95.31 187 ARG A CA 1
ATOM 1457 C C . ARG A 1 187 ? 26.762 -3.476 -21.702 1.00 95.31 187 ARG A C 1
ATOM 1459 O O . ARG A 1 187 ? 25.594 -3.844 -21.586 1.00 95.31 187 ARG A O 1
ATOM 1466 N N . PRO A 1 188 ? 27.640 -4.166 -22.461 1.00 90.25 188 PRO A N 1
ATOM 1467 C CA . PRO A 1 188 ? 27.236 -5.269 -23.344 1.00 90.25 188 PRO A CA 1
ATOM 1468 C C . PRO A 1 188 ? 26.555 -6.451 -22.635 1.00 90.25 188 PRO A C 1
ATOM 1470 O O . PRO A 1 188 ? 25.784 -7.175 -23.252 1.00 90.25 188 PRO A O 1
ATOM 1473 N N . GLY A 1 189 ? 26.840 -6.651 -21.343 1.00 90.88 189 GLY A N 1
ATOM 1474 C CA . GLY A 1 189 ? 26.234 -7.694 -20.506 1.00 90.88 189 GLY A CA 1
ATOM 1475 C C . GLY A 1 189 ? 25.100 -7.200 -19.602 1.00 90.88 189 GLY A C 1
ATOM 1476 O O . GLY A 1 189 ? 24.708 -7.919 -18.687 1.00 90.88 189 GLY A O 1
ATOM 1477 N N . GLY A 1 190 ? 24.617 -5.971 -19.808 1.00 92.00 190 GLY A N 1
ATOM 1478 C CA . GLY A 1 190 ? 23.712 -5.296 -18.883 1.00 92.00 190 GLY A CA 1
ATOM 1479 C C . GLY A 1 190 ? 24.394 -4.887 -17.574 1.00 92.00 190 GLY A C 1
ATOM 1480 O O . GLY A 1 190 ? 25.623 -4.841 -17.459 1.00 92.00 190 GLY A O 1
ATOM 1481 N N . PHE A 1 191 ? 23.579 -4.574 -16.572 1.00 95.12 191 PHE A N 1
ATOM 1482 C CA . PHE A 1 191 ? 24.025 -4.197 -15.235 1.00 95.12 191 PHE A CA 1
ATOM 1483 C C . PHE A 1 191 ? 23.224 -4.958 -14.179 1.00 95.12 191 PHE A C 1
ATOM 1485 O O . PHE A 1 191 ? 22.074 -5.337 -14.398 1.00 95.12 191 PHE A O 1
ATOM 1492 N N . ASP A 1 192 ? 23.840 -5.171 -13.024 1.00 95.56 192 ASP A N 1
ATOM 1493 C CA . ASP A 1 192 ? 23.163 -5.701 -11.850 1.00 95.56 192 ASP A CA 1
ATOM 1494 C C . ASP A 1 192 ? 22.729 -4.544 -10.950 1.00 95.56 192 ASP A C 1
ATOM 1496 O O . ASP A 1 192 ? 23.522 -3.663 -10.618 1.00 95.56 192 ASP A O 1
ATOM 1500 N N . PHE A 1 193 ? 21.467 -4.541 -10.529 1.00 93.19 193 PHE A N 1
ATOM 1501 C CA . PHE A 1 193 ? 20.934 -3.445 -9.724 1.00 93.19 193 PHE A CA 1
ATOM 1502 C C . PHE A 1 193 ? 21.681 -3.284 -8.392 1.00 93.19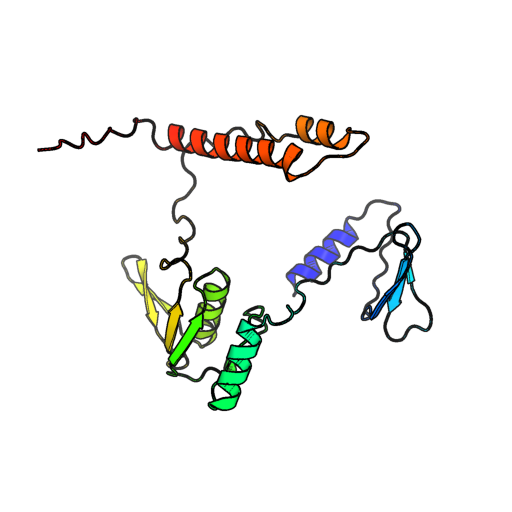 193 PHE A C 1
ATOM 1504 O O . PHE A 1 193 ? 22.040 -2.170 -8.019 1.00 93.19 193 PHE A O 1
ATOM 1511 N N . ARG A 1 194 ? 21.938 -4.379 -7.664 1.00 94.69 194 ARG A N 1
ATOM 1512 C CA . ARG A 1 194 ? 22.524 -4.308 -6.314 1.00 94.69 194 ARG A CA 1
ATOM 1513 C C . ARG A 1 194 ? 24.005 -3.949 -6.358 1.00 94.69 194 ARG A C 1
ATOM 1515 O O . ARG A 1 194 ? 24.482 -3.239 -5.483 1.00 94.69 194 ARG A O 1
ATOM 1522 N N . ARG A 1 195 ? 24.733 -4.441 -7.357 1.00 96.31 195 ARG A N 1
ATOM 1523 C CA . ARG A 1 195 ? 26.164 -4.180 -7.525 1.00 96.31 195 ARG A CA 1
ATOM 1524 C C . ARG A 1 195 ? 26.434 -2.830 -8.179 1.00 96.31 195 ARG A C 1
ATOM 1526 O O . ARG A 1 195 ? 27.358 -2.142 -7.764 1.00 96.31 195 ARG A O 1
ATOM 1533 N N . ASP A 1 196 ? 25.677 -2.476 -9.215 1.00 96.00 196 ASP A N 1
ATOM 1534 C CA . ASP A 1 196 ? 26.033 -1.375 -10.113 1.00 96.00 196 ASP A CA 1
ATOM 1535 C C . ASP A 1 196 ? 25.179 -0.110 -9.904 1.00 96.00 196 ASP A C 1
ATOM 1537 O O . ASP A 1 196 ? 25.687 0.990 -10.104 1.00 96.00 196 ASP A O 1
ATOM 1541 N N . VAL A 1 197 ? 23.913 -0.238 -9.479 1.00 96.94 197 VAL A N 1
ATOM 1542 C CA . VAL A 1 197 ? 22.991 0.906 -9.291 1.00 96.94 197 VAL A CA 1
ATOM 1543 C C . VAL A 1 197 ? 22.906 1.328 -7.829 1.00 96.94 197 VAL A C 1
ATOM 1545 O O . VAL A 1 197 ? 23.039 2.508 -7.509 1.00 96.94 197 VAL A O 1
ATOM 1548 N N . TRP A 1 198 ? 22.702 0.366 -6.928 1.00 97.12 198 TRP A N 1
ATOM 1549 C CA . TRP A 1 198 ? 22.475 0.623 -5.508 1.00 97.12 198 TRP A CA 1
ATOM 1550 C C . TRP A 1 198 ? 23.571 1.481 -4.854 1.00 97.12 198 TRP A C 1
ATOM 1552 O O . TRP A 1 198 ? 23.216 2.443 -4.174 1.00 97.12 198 TRP A O 1
ATOM 1562 N N . PRO A 1 199 ? 24.877 1.273 -5.123 1.00 97.50 199 PRO A N 1
ATOM 1563 C CA . PRO A 1 199 ? 25.912 2.130 -4.544 1.00 97.50 199 PRO A CA 1
ATOM 1564 C C . PRO A 1 199 ? 25.843 3.593 -5.010 1.00 97.50 199 PRO A C 1
ATOM 1566 O O . PRO A 1 199 ? 26.266 4.489 -4.282 1.00 97.50 199 PRO A O 1
ATOM 1569 N N . LEU A 1 200 ? 25.338 3.861 -6.221 1.00 97.31 200 LEU A N 1
ATOM 1570 C CA . LEU A 1 200 ? 25.145 5.228 -6.720 1.00 97.31 200 LEU A CA 1
ATOM 1571 C C . LEU A 1 200 ? 23.954 5.893 -6.026 1.00 97.31 200 LEU A C 1
ATOM 1573 O O . LEU A 1 200 ? 24.056 7.042 -5.602 1.00 97.31 200 LEU A O 1
ATOM 1577 N N . VAL A 1 201 ? 22.867 5.140 -5.832 1.00 96.25 201 VAL A N 1
ATOM 1578 C CA . VAL A 1 201 ? 21.695 5.582 -5.062 1.00 96.25 201 VAL A CA 1
ATOM 1579 C C . VAL A 1 201 ? 22.084 5.897 -3.616 1.00 96.25 201 VAL A C 1
ATOM 1581 O O . VAL A 1 201 ? 21.739 6.962 -3.114 1.00 96.25 201 VAL A O 1
ATOM 1584 N N . GLU A 1 202 ? 22.850 5.026 -2.954 1.00 97.38 202 GLU A N 1
ATOM 1585 C CA . GLU A 1 202 ? 23.331 5.268 -1.588 1.00 97.38 202 GLU A CA 1
ATOM 1586 C C . GLU A 1 202 ? 24.197 6.530 -1.492 1.00 97.38 202 GLU A C 1
ATOM 1588 O O . GLU A 1 202 ? 24.027 7.317 -0.560 1.00 97.38 202 GLU A O 1
ATOM 1593 N N . LYS A 1 203 ? 25.084 6.772 -2.468 1.00 96.81 203 LYS A N 1
ATOM 1594 C CA . LYS A 1 203 ? 25.887 8.005 -2.523 1.00 96.81 203 LYS A CA 1
ATOM 1595 C C . LYS A 1 203 ? 25.027 9.250 -2.715 1.00 96.81 203 LYS A C 1
ATOM 1597 O O . LYS A 1 203 ? 25.277 10.255 -2.055 1.00 96.81 203 LYS A O 1
ATOM 1602 N N . GLU A 1 204 ? 24.023 9.192 -3.587 1.00 96.62 204 GLU A N 1
ATOM 1603 C CA . GLU A 1 204 ? 23.092 10.301 -3.821 1.00 96.62 204 GLU A CA 1
ATOM 1604 C C . GLU A 1 204 ? 22.288 10.630 -2.553 1.00 96.62 204 GLU A C 1
ATOM 1606 O O . GLU A 1 204 ? 22.225 11.786 -2.130 1.00 96.62 204 GLU A O 1
ATOM 1611 N N . LEU A 1 205 ? 21.738 9.606 -1.891 1.00 95.75 205 LEU A N 1
ATOM 1612 C CA . LEU A 1 205 ? 20.986 9.760 -0.643 1.00 95.75 205 LEU A CA 1
ATOM 1613 C C . LEU A 1 205 ? 21.876 10.255 0.501 1.00 95.75 205 LEU A C 1
ATOM 1615 O O . LEU A 1 205 ? 21.480 11.155 1.243 1.00 95.75 205 LEU A O 1
ATOM 1619 N N . GLY A 1 206 ? 23.089 9.713 0.625 1.00 95.88 206 GLY A N 1
ATOM 1620 C CA . GLY A 1 206 ? 24.077 10.161 1.602 1.00 95.88 206 GLY A CA 1
ATOM 1621 C C . GLY A 1 206 ? 24.471 11.621 1.381 1.00 95.88 206 GLY A C 1
ATOM 1622 O O . GLY A 1 206 ? 24.495 12.405 2.327 1.00 95.88 206 GLY A O 1
ATOM 1623 N N . PHE A 1 207 ? 24.703 12.023 0.130 1.00 96.00 207 PHE A N 1
ATOM 1624 C CA . PHE A 1 207 ? 24.974 13.416 -0.217 1.00 96.00 207 PHE A CA 1
ATOM 1625 C C . PHE A 1 207 ? 23.817 14.340 0.153 1.00 96.00 207 PHE A C 1
ATOM 1627 O O . PHE A 1 207 ? 24.043 15.343 0.827 1.00 96.00 207 PHE A O 1
ATOM 1634 N N . ALA A 1 208 ? 22.584 13.992 -0.222 1.00 93.00 208 ALA A N 1
ATOM 1635 C CA . ALA A 1 208 ? 21.403 14.769 0.138 1.00 93.00 208 ALA A CA 1
ATOM 1636 C C . ALA A 1 208 ? 21.242 14.890 1.664 1.00 93.00 208 ALA A C 1
ATOM 1638 O O . ALA A 1 208 ? 20.945 15.975 2.169 1.00 93.00 208 ALA A O 1
ATOM 1639 N N . HIS A 1 209 ? 21.496 13.803 2.403 1.00 91.00 209 HIS A N 1
ATOM 1640 C CA . HIS A 1 209 ? 21.464 13.784 3.863 1.00 91.00 209 HIS A CA 1
ATOM 1641 C C . HIS A 1 209 ? 22.504 14.729 4.476 1.00 91.00 209 HIS A C 1
ATOM 1643 O O . HIS A 1 209 ? 22.141 15.604 5.260 1.00 91.00 209 HIS A O 1
ATOM 1649 N N . TYR A 1 210 ? 23.782 14.602 4.107 1.00 92.56 210 TYR A N 1
ATOM 1650 C CA . TYR A 1 210 ? 24.842 15.443 4.671 1.00 92.56 210 TYR A CA 1
ATOM 1651 C C . TYR A 1 210 ? 24.719 16.905 4.240 1.00 92.56 210 TYR A C 1
ATOM 1653 O O . TYR A 1 210 ? 24.921 17.797 5.059 1.00 92.56 210 TYR A O 1
ATOM 1661 N N . HIS A 1 211 ? 24.316 17.169 2.995 1.00 92.12 211 HIS A N 1
ATOM 1662 C CA . HIS A 1 211 ? 24.009 18.524 2.544 1.00 92.12 211 HIS A CA 1
ATOM 1663 C C . HIS A 1 211 ? 22.921 19.153 3.417 1.00 92.12 211 HIS A C 1
ATOM 1665 O O . HIS A 1 211 ? 23.072 20.279 3.891 1.00 92.12 211 HIS A O 1
ATOM 1671 N N . ARG A 1 212 ? 21.832 18.418 3.687 1.00 88.50 212 ARG A N 1
ATOM 1672 C CA . ARG A 1 212 ? 20.767 18.879 4.583 1.00 88.50 212 ARG A CA 1
ATOM 1673 C C . ARG A 1 212 ? 21.278 19.099 6.003 1.00 88.50 212 ARG A C 1
ATOM 1675 O O . ARG A 1 212 ? 20.965 20.127 6.590 1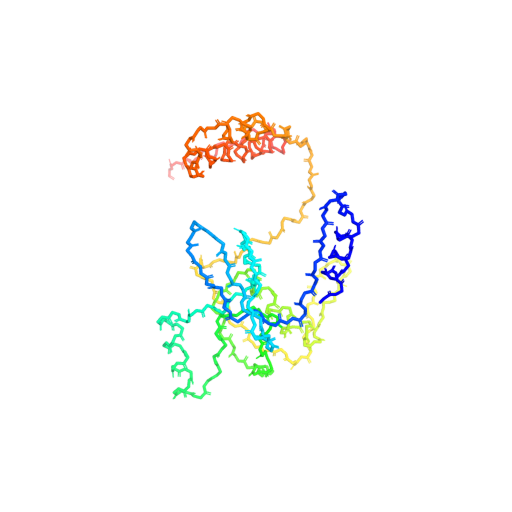.00 88.50 212 ARG A O 1
ATOM 1682 N N . LEU A 1 213 ? 22.050 18.159 6.542 1.00 88.31 213 LEU A N 1
ATOM 1683 C CA . LEU A 1 213 ? 22.586 18.245 7.897 1.00 88.31 213 LEU A CA 1
ATOM 1684 C C . LEU A 1 213 ? 23.417 19.521 8.078 1.00 88.31 213 LEU A C 1
ATOM 1686 O O . LEU A 1 213 ? 23.160 20.278 9.006 1.00 88.31 213 LEU A O 1
ATOM 1690 N N . PHE A 1 214 ? 24.344 19.803 7.159 1.00 88.00 214 PHE A N 1
ATOM 1691 C CA . PHE A 1 214 ? 25.230 20.966 7.263 1.00 88.00 214 PHE A CA 1
ATOM 1692 C C . PHE A 1 214 ? 24.548 22.301 6.938 1.00 88.00 214 PHE A C 1
ATOM 1694 O O . PHE A 1 214 ? 24.931 23.326 7.494 1.00 88.00 214 PHE A O 1
ATOM 1701 N N . THR A 1 215 ? 23.531 22.312 6.072 1.00 84.69 215 THR A N 1
ATOM 1702 C CA . THR A 1 215 ? 22.776 23.542 5.759 1.00 84.69 215 THR A CA 1
ATOM 1703 C C . THR A 1 215 ? 21.731 23.885 6.820 1.00 84.69 215 THR A C 1
ATOM 1705 O O . THR A 1 215 ? 21.501 25.061 7.087 1.00 84.69 215 THR A O 1
ATOM 1708 N N . ALA A 1 216 ? 21.098 22.882 7.436 1.00 82.06 216 ALA A N 1
ATOM 1709 C CA . ALA A 1 216 ? 20.090 23.083 8.478 1.00 82.06 216 ALA A CA 1
ATOM 1710 C C . ALA A 1 216 ? 20.695 23.224 9.886 1.00 82.06 216 ALA A C 1
ATOM 1712 O O . ALA A 1 216 ? 20.087 23.861 10.745 1.00 82.06 216 ALA A O 1
ATOM 1713 N N . HIS A 1 217 ? 21.879 22.651 10.123 1.00 79.75 217 HIS A N 1
ATOM 1714 C CA . HIS A 1 217 ? 22.585 22.686 11.405 1.00 79.75 217 HIS A CA 1
ATOM 1715 C C . HIS A 1 217 ? 24.059 23.087 11.197 1.00 79.75 217 HIS A C 1
ATOM 1717 O O . HIS A 1 217 ? 24.946 22.236 11.244 1.00 79.75 217 HIS A O 1
ATOM 1723 N N . PRO A 1 218 ? 24.342 24.382 10.949 1.00 69.00 218 PRO A N 1
ATOM 1724 C CA . PRO A 1 218 ? 25.703 24.864 10.698 1.00 69.00 218 PRO A CA 1
ATOM 1725 C C . PRO A 1 218 ? 26.615 24.823 11.937 1.00 69.00 218 PRO A C 1
ATOM 1727 O O . PRO A 1 218 ? 27.835 24.902 11.795 1.00 69.00 218 PRO A O 1
ATOM 1730 N N . GLU A 1 219 ? 26.060 24.682 13.147 1.00 69.19 219 GLU A N 1
ATOM 1731 C CA . GLU A 1 219 ? 26.852 24.426 14.354 1.00 69.19 219 GLU A CA 1
ATOM 1732 C C . GLU A 1 219 ? 27.129 22.920 14.518 1.00 69.19 219 GLU A C 1
ATOM 1734 O O . GLU A 1 219 ? 26.192 22.117 14.454 1.00 69.19 219 GLU A O 1
ATOM 1739 N N . PRO A 1 220 ? 28.385 22.501 14.765 1.00 57.72 220 PRO A N 1
ATOM 1740 C CA . PRO A 1 220 ? 28.698 21.098 15.000 1.00 57.72 220 PRO A CA 1
ATOM 1741 C C . PRO A 1 220 ? 27.991 20.593 16.269 1.00 57.72 220 PRO A C 1
ATOM 1743 O O . PRO A 1 220 ? 27.900 21.332 17.256 1.00 57.72 220 PRO A O 1
ATOM 1746 N N . PRO A 1 221 ? 27.512 19.333 16.291 1.00 53.38 221 PRO A N 1
ATOM 1747 C CA . PRO A 1 221 ? 26.919 18.762 17.491 1.00 53.38 221 PRO A CA 1
ATOM 1748 C C . PRO A 1 221 ? 27.934 18.841 18.633 1.00 53.38 221 PRO A C 1
ATOM 1750 O O . PRO A 1 221 ? 29.048 18.323 18.531 1.00 53.38 221 PRO A O 1
ATOM 1753 N N . ARG A 1 222 ? 27.563 19.518 19.727 1.00 50.03 222 ARG A N 1
ATOM 1754 C CA . ARG A 1 222 ? 28.385 19.553 20.939 1.00 50.03 222 ARG A CA 1
ATOM 1755 C C . ARG A 1 222 ? 28.546 18.114 21.413 1.00 50.03 222 ARG A C 1
ATOM 1757 O O . ARG A 1 222 ? 27.560 17.470 21.762 1.00 50.03 222 ARG A O 1
ATOM 1764 N N . HIS A 1 223 ? 29.778 17.612 21.422 1.00 47.12 223 HIS A N 1
ATOM 1765 C CA . HIS A 1 223 ? 30.103 16.373 22.112 1.00 47.12 223 HIS A CA 1
ATOM 1766 C C . HIS A 1 223 ? 29.630 16.511 23.562 1.00 47.12 223 HIS A C 1
ATOM 1768 O O . HIS A 1 223 ? 30.189 17.296 24.328 1.00 47.12 223 HIS A O 1
ATOM 1774 N N . ALA A 1 224 ? 28.586 15.771 23.935 1.00 41.28 224 ALA A N 1
ATOM 1775 C CA . ALA A 1 224 ? 28.271 15.559 25.333 1.00 41.28 224 ALA A CA 1
ATOM 1776 C C . ALA A 1 224 ? 29.475 14.831 25.938 1.00 41.28 224 ALA A C 1
ATOM 1778 O O . ALA A 1 224 ? 29.715 13.658 25.650 1.00 41.28 224 ALA A O 1
ATOM 1779 N N . GLN A 1 225 ? 30.280 15.548 26.721 1.00 37.72 225 GLN A N 1
ATOM 1780 C CA . GLN A 1 225 ? 31.252 14.925 27.605 1.00 37.72 225 GLN A CA 1
ATOM 1781 C C . GLN A 1 225 ? 30.456 14.083 28.606 1.00 37.72 225 GLN A C 1
ATOM 1783 O O . GLN A 1 225 ? 29.895 14.605 29.566 1.00 37.72 225 GLN A O 1
ATOM 1788 N N . MET A 1 226 ? 30.374 12.775 28.360 1.00 34.88 226 MET A N 1
ATOM 1789 C CA . MET A 1 226 ? 30.039 11.810 29.401 1.00 34.88 226 MET A CA 1
ATOM 1790 C C . MET A 1 226 ? 31.202 11.806 30.390 1.00 34.88 226 MET A C 1
ATOM 1792 O O . MET A 1 226 ? 32.198 11.111 30.199 1.00 34.88 226 MET A O 1
ATOM 1796 N N . SER A 1 227 ? 31.087 12.637 31.423 1.00 34.84 227 SER A N 1
ATOM 1797 C CA . SER A 1 227 ? 31.917 12.526 32.614 1.00 34.84 227 SER A CA 1
ATOM 1798 C C . SER A 1 227 ? 31.514 11.235 33.323 1.00 34.84 227 SER A C 1
ATOM 1800 O O . SER A 1 227 ? 30.398 11.127 33.826 1.00 34.84 227 SER A O 1
ATOM 1802 N N . TYR A 1 228 ? 32.398 10.241 33.317 1.00 36.72 228 TYR A N 1
ATOM 1803 C CA . TYR A 1 228 ? 32.342 9.154 34.287 1.00 36.72 228 TYR A CA 1
ATOM 1804 C C . TYR A 1 228 ? 32.896 9.687 35.611 1.00 36.72 228 TYR A C 1
ATOM 1806 O O . TYR A 1 228 ? 34.086 9.995 35.697 1.00 36.72 228 TYR A O 1
ATOM 1814 N N . ALA A 1 229 ? 32.029 9.791 36.614 1.00 38.66 229 ALA A N 1
ATOM 1815 C CA . ALA A 1 229 ? 32.361 9.753 38.034 1.00 38.66 229 ALA A CA 1
ATOM 1816 C C . ALA A 1 229 ? 31.154 9.194 38.793 1.00 38.66 229 ALA A C 1
ATOM 1818 O O . ALA A 1 229 ? 30.036 9.701 38.547 1.00 38.66 229 ALA A O 1
#

Radius of gyration: 26.23 Å; chains: 1; bounding box: 53×50×74 Å

Foldseek 3Di:
DVVVVVVVVVVQVPDDPPDDDDDDPFDFDDWDDDPQAWIFTDTPPDPGTDTDRDDDDPPDDDDDDDDPVQVVVVVVCVVVVHDDDGDDQLVPTPPVSQFQQAEDEAEAQDPSVVVNCCCLFVVQPWDWDQDPVRDTDIGGPSRHYHYDYDHPVRDHDDDDDPDDDDFDFQPPDDQDDPVLVVVQPPDPVHDDCVPRPVVSVVVRVVSRVVVCCCGVPVDDPPPPPPDDD